Protein AF-A0A955Q6T5-F1 (afdb_monomer)

Mean predicted aligned error: 5.68 Å

Radius of gyration: 21.88 Å; Cα contacts (8 Å, |Δi|>4): 295; chains: 1; bounding box: 50×33×61 Å

pLDDT: mean 90.65, std 7.57, range [51.06, 97.88]

Foldseek 3Di:
DLVVQCVQLVPDQAAEEAEAEPVRVVCQVVQQVVQVVVVVVVGNYHYDYLVQWDDDPQAIAGNDDPDRDHAAEYEYRDAPLCCVVRPPSVRNLVRCVVNSHPYPPHPDQVVLWPVVLALLVDPVCPVVCPVVDDPVVNVVSPVVRPHDHDDDQDQADPPDFGPPDDQPNDTHRHCVVQLPDALVRQQDKQFDTSNDPQRDDCRRIDGSNVDDSVVSNVRD

Sequence (220 aa):
FARMVHSVLQAQPPSLAIVVSDEAESYRAEMQWMAEQLRREGLKAWCVHPKDIRFSEDGLFIGQDQHEAPISLVYRFYELFDLKNIPKAELVMYSAKKGKVLMTPPYKPWMEEKLALALFHHPLLEAYWERALTPAVQDCLRAVIPKTWVLDPRPLPPSAVLPGLLHNNRAVSDWSWLEKASQKERQYVVKVSGFSEQAWGSRGVAIGHDLSQQHWQETL

Secondary structure (DSSP, 8-state):
-HHHHHHHHTTS--EEEEEE-STTGGGHHHHHHHHHHHHHTT-EEEEE-GGGEEE-SS-EEE-STT--PBPSEEEEES-GGGGGTSTTHHHHHHHHHTTSSEEES-S-GGGT-SHHHHHHT-GGGHHHHHHHS-HHHHHHHHHHS--------SPPPTT---TT-EETTEE-S-THHHHT--TTT---EEE--TTSTT-STTTTEEETTTS-HHHHHHH-

Solvent-accessible surface area (backbone atoms only — not comparable to full-atom values): 12947 Å² total; per-residue (Å²): 110,68,69,56,54,53,66,71,46,72,85,52,78,60,22,36,36,38,32,39,36,82,93,38,46,93,48,42,68,61,45,40,52,49,20,52,52,38,38,75,74,71,37,50,42,40,53,41,48,48,79,41,55,40,78,55,98,86,34,39,27,45,66,60,84,96,46,83,45,65,35,43,30,38,38,54,43,64,60,81,78,48,45,88,78,40,62,65,42,69,59,54,51,47,36,37,75,68,66,49,25,45,59,40,71,62,101,48,71,78,77,58,38,56,64,61,55,18,52,70,66,33,75,94,40,44,75,55,49,66,71,74,41,54,70,72,56,50,53,52,46,60,73,70,52,67,96,42,72,78,89,64,87,69,83,56,59,94,91,45,61,47,86,93,42,64,55,94,90,35,75,33,48,54,72,73,64,60,44,73,43,51,55,86,74,28,85,48,73,52,67,54,53,39,82,42,88,44,41,55,87,67,74,24,52,47,51,39,50,80,45,55,69,67,60,41,45,76,70,103

Nearest PDB structures (foldseek):
  7uk8-assembly1_A  TM=6.790E-01  e=3.956E-03  Escherichia coli K-12
  3kak-assembly1_A  TM=6.285E-01  e=9.937E-03  Glycine max
  5o4z-assembly1_A  TM=5.400E-01  e=7.632E-01  Thermotoga maritima
  7m3g-assembly1_B  TM=4.326E-01  e=1.133E+00  Homo sapiens
  7cm9-assembly2_D  TM=4.984E-01  e=3.701E+00  Psychrobacter sp.

Structure (mmCIF, N/CA/C/O backbone):
data_AF-A0A955Q6T5-F1
#
_entry.id   AF-A0A955Q6T5-F1
#
loop_
_atom_site.group_PDB
_atom_site.id
_atom_site.type_symbol
_atom_site.label_atom_id
_atom_site.label_alt_id
_atom_site.label_comp_id
_atom_site.label_asym_id
_atom_site.label_entity_id
_atom_site.label_seq_id
_atom_site.pdbx_PDB_ins_code
_atom_site.Cartn_x
_atom_site.Cartn_y
_atom_site.Cartn_z
_atom_site.occupancy
_atom_site.B_iso_or_equiv
_atom_site.auth_seq_id
_atom_site.auth_comp_id
_atom_site.auth_asym_id
_atom_site.auth_atom_id
_atom_site.pdbx_PDB_model_num
ATOM 1 N N . PHE A 1 1 ? -14.029 8.361 2.028 1.00 85.94 1 PHE A N 1
ATOM 2 C CA . PHE A 1 1 ? -13.534 7.586 3.182 1.00 85.94 1 PHE A CA 1
ATOM 3 C C . PHE A 1 1 ? -14.672 7.074 4.070 1.00 85.94 1 PHE A C 1
ATOM 5 O O . PHE A 1 1 ? -14.778 5.865 4.219 1.00 85.94 1 PHE A O 1
ATOM 12 N N . ALA A 1 2 ? -15.586 7.923 4.563 1.00 88.75 2 ALA A N 1
ATOM 13 C CA . ALA A 1 2 ? -16.716 7.499 5.411 1.00 88.75 2 ALA A CA 1
ATOM 14 C C . ALA A 1 2 ? -17.541 6.322 4.850 1.00 88.75 2 ALA A C 1
ATOM 16 O O . ALA A 1 2 ? -17.816 5.361 5.560 1.00 88.75 2 ALA A O 1
ATOM 17 N N . ARG A 1 3 ? -17.850 6.323 3.543 1.00 90.25 3 ARG A N 1
ATOM 18 C CA . ARG A 1 3 ? -18.531 5.188 2.882 1.00 90.25 3 ARG A CA 1
ATOM 19 C C . ARG A 1 3 ? -17.782 3.855 3.024 1.00 90.25 3 ARG A C 1
ATOM 21 O O . ARG A 1 3 ? -18.421 2.829 3.224 1.00 90.25 3 ARG A O 1
ATOM 28 N N . MET A 1 4 ? -16.448 3.868 2.945 1.00 89.94 4 MET A N 1
ATOM 29 C CA . MET A 1 4 ? -15.623 2.673 3.171 1.00 89.94 4 MET A CA 1
ATOM 30 C C . MET A 1 4 ? -15.744 2.219 4.627 1.00 89.94 4 MET A C 1
ATOM 32 O O . MET A 1 4 ? -16.024 1.050 4.867 1.00 89.94 4 MET A O 1
ATOM 36 N N . VAL A 1 5 ? -15.638 3.148 5.582 1.00 89.25 5 VAL A N 1
ATOM 37 C CA . VAL A 1 5 ? -15.783 2.857 7.017 1.00 89.25 5 VAL A CA 1
ATOM 38 C C . VAL A 1 5 ? -17.138 2.201 7.311 1.00 89.25 5 VAL A C 1
ATOM 40 O O . VAL A 1 5 ? -17.181 1.143 7.934 1.00 89.25 5 VAL A O 1
ATOM 43 N N . HIS A 1 6 ? -18.235 2.756 6.787 1.00 88.69 6 HIS A N 1
ATOM 44 C CA . HIS A 1 6 ? -19.570 2.164 6.924 1.00 88.69 6 HIS A CA 1
ATOM 45 C C . HIS A 1 6 ? -19.686 0.782 6.272 1.00 88.69 6 HIS A C 1
ATOM 47 O O . HIS A 1 6 ? -20.270 -0.123 6.864 1.00 88.69 6 HIS A O 1
ATOM 53 N N . SER A 1 7 ? -19.113 0.606 5.077 1.00 88.31 7 SER A N 1
ATOM 54 C CA . SER A 1 7 ? -19.114 -0.683 4.378 1.00 88.31 7 SER A CA 1
ATOM 55 C C . SER A 1 7 ? -18.364 -1.765 5.154 1.00 88.31 7 SER A C 1
ATOM 57 O O . SER A 1 7 ? -18.776 -2.922 5.121 1.00 88.31 7 SER A O 1
ATOM 59 N N . VAL A 1 8 ? -17.266 -1.409 5.825 1.00 86.62 8 VAL A N 1
ATOM 60 C CA . VAL A 1 8 ? -16.472 -2.348 6.626 1.00 86.62 8 VAL A CA 1
ATOM 61 C C . VAL A 1 8 ? -17.193 -2.694 7.927 1.00 86.62 8 VAL A C 1
ATOM 63 O O . VAL A 1 8 ? -17.238 -3.860 8.295 1.00 86.62 8 VAL A O 1
ATOM 66 N N . LEU A 1 9 ? -17.793 -1.709 8.600 1.00 83.38 9 LEU A N 1
ATOM 67 C CA . LEU A 1 9 ? -18.428 -1.890 9.911 1.00 83.38 9 LEU A CA 1
ATOM 68 C C . LEU A 1 9 ? -19.727 -2.711 9.900 1.00 83.38 9 LEU A C 1
ATOM 70 O O . LEU A 1 9 ? -20.166 -3.108 10.974 1.00 83.38 9 LEU A O 1
ATOM 74 N N . GLN A 1 10 ? -20.350 -2.967 8.741 1.00 73.56 10 GLN A N 1
ATOM 75 C CA . GLN A 1 10 ? -21.511 -3.869 8.592 1.00 73.56 10 GLN A CA 1
ATOM 76 C C . GLN A 1 10 ? -22.602 -3.695 9.679 1.00 73.56 10 GLN A C 1
ATOM 78 O O . GLN A 1 10 ? -23.081 -4.668 10.251 1.00 73.56 10 GLN A O 1
ATOM 83 N N . ALA A 1 11 ? -22.996 -2.447 9.964 1.00 69.56 11 ALA A N 1
ATOM 84 C CA . ALA A 1 11 ? -23.997 -2.065 10.976 1.00 69.56 11 ALA A CA 1
ATOM 85 C C . ALA A 1 11 ? -23.579 -2.144 12.466 1.00 69.56 11 ALA A C 1
ATOM 87 O O . ALA A 1 11 ? -24.424 -1.956 13.341 1.00 69.56 11 ALA A O 1
ATOM 88 N N . GLN A 1 12 ? -22.293 -2.328 12.787 1.00 68.19 12 GLN A N 1
ATOM 89 C CA . GLN A 1 12 ? -21.773 -2.097 14.144 1.00 68.19 12 GLN A CA 1
ATOM 90 C C . GLN A 1 12 ? -21.732 -0.593 14.487 1.00 68.19 12 GLN A C 1
ATOM 92 O O . GLN A 1 12 ? -21.538 0.232 13.585 1.00 68.19 12 GLN A O 1
ATOM 97 N N . PRO A 1 13 ? -21.880 -0.202 15.772 1.00 68.69 13 PRO A N 1
ATOM 98 C CA . PRO A 1 13 ? -21.732 1.194 16.179 1.00 68.69 13 PRO A CA 1
ATOM 99 C C . PRO A 1 13 ? -20.344 1.723 15.764 1.00 68.69 13 PRO A C 1
ATOM 101 O O . PRO A 1 13 ? -19.334 1.119 16.121 1.00 68.69 13 PRO A O 1
ATOM 104 N N . PRO A 1 14 ? -20.256 2.828 14.999 1.00 72.44 14 PRO A N 1
ATOM 105 C CA . PRO A 1 14 ? -19.024 3.209 14.318 1.00 72.44 14 PRO A CA 1
ATOM 106 C C . PRO A 1 14 ? -18.043 3.893 15.267 1.00 72.44 14 PRO A C 1
ATOM 108 O O . PRO A 1 14 ? -18.035 5.118 15.375 1.00 72.44 14 PRO A O 1
ATOM 111 N N . SER A 1 15 ? -17.217 3.089 15.937 1.00 89.88 15 SER A N 1
ATOM 112 C CA . SER A 1 15 ? -16.031 3.542 16.665 1.00 89.88 15 SER A CA 1
ATOM 113 C C . SER A 1 15 ? -14.766 3.182 15.886 1.00 89.88 15 SER A C 1
ATOM 115 O O . SER A 1 15 ? -14.415 2.006 15.758 1.00 89.88 15 SER A O 1
ATOM 117 N N . LEU A 1 16 ? -14.115 4.199 15.325 1.00 93.62 16 LEU A N 1
ATOM 118 C CA . LEU A 1 16 ? -12.943 4.106 14.464 1.00 93.62 16 LEU A CA 1
ATOM 119 C C . LEU A 1 16 ? -11.708 4.678 15.167 1.00 93.62 16 LEU A C 1
ATOM 121 O O . LEU A 1 16 ? -11.678 5.858 15.512 1.00 93.62 16 LEU A O 1
ATOM 125 N N . ALA A 1 17 ? -10.646 3.887 15.255 1.00 95.25 17 ALA A N 1
ATOM 126 C CA . ALA A 1 17 ? -9.311 4.378 15.570 1.00 95.25 17 ALA A CA 1
ATOM 127 C C . ALA A 1 17 ? -8.447 4.385 14.300 1.00 95.25 17 ALA A C 1
ATOM 129 O O . ALA A 1 17 ? -8.133 3.326 13.763 1.00 95.25 17 ALA A O 1
ATOM 130 N N . ILE A 1 18 ? -8.057 5.566 13.821 1.00 96.62 18 ILE A N 1
ATOM 131 C CA . ILE A 1 18 ? -6.976 5.748 12.848 1.00 96.62 18 ILE A CA 1
ATOM 132 C C . ILE A 1 18 ? -5.666 5.718 13.633 1.00 96.62 18 ILE A C 1
ATOM 134 O O . ILE A 1 18 ? -5.398 6.610 14.434 1.00 96.62 18 ILE A O 1
ATOM 138 N N . VAL A 1 19 ? -4.878 4.665 13.451 1.00 96.69 19 VAL A N 1
ATOM 139 C CA . VAL A 1 19 ? -3.690 4.403 14.269 1.00 96.69 19 VAL A CA 1
ATOM 140 C C . VAL A 1 19 ? -2.448 4.743 13.464 1.00 96.69 19 VAL A C 1
ATOM 142 O O . VAL A 1 19 ? -2.119 4.019 12.527 1.00 96.69 19 VAL A O 1
ATOM 145 N N . VAL A 1 20 ? -1.766 5.821 13.847 1.00 97.12 20 VAL A N 1
ATOM 146 C CA . VAL A 1 20 ? -0.597 6.365 13.137 1.00 97.12 20 VAL A CA 1
ATOM 147 C C . VAL A 1 20 ? 0.661 6.096 13.959 1.00 97.12 20 VAL A C 1
ATOM 149 O O . VAL A 1 20 ? 0.772 6.613 15.078 1.00 97.12 20 VAL A O 1
ATOM 152 N N . SER A 1 21 ? 1.579 5.279 13.433 1.00 95.81 21 SER A N 1
ATOM 153 C CA . SER A 1 21 ? 2.863 4.983 14.089 1.00 95.81 21 SER A CA 1
ATOM 1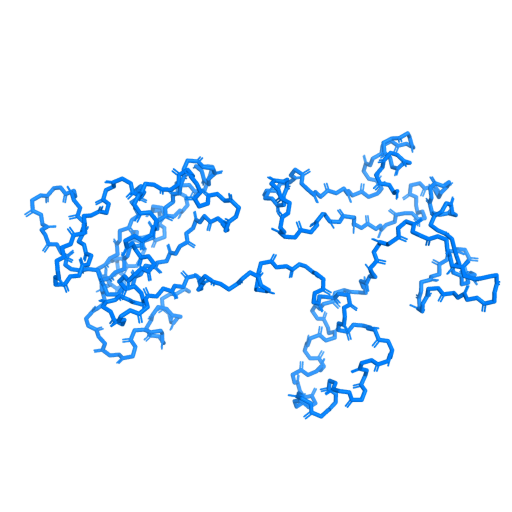54 C C . SER A 1 21 ? 3.854 6.141 13.984 1.00 95.81 21 SER A C 1
ATOM 156 O O . SER A 1 21 ? 3.607 7.116 13.273 1.00 95.81 21 SER A O 1
ATOM 158 N N . ASP A 1 22 ? 4.977 6.017 14.692 1.00 95.19 22 ASP A N 1
ATOM 159 C CA . ASP A 1 22 ? 6.096 6.959 14.610 1.00 95.19 22 ASP A CA 1
ATOM 160 C C . ASP A 1 22 ? 6.675 7.030 13.176 1.00 95.19 22 ASP A C 1
ATOM 162 O O . ASP A 1 22 ? 7.019 8.109 12.698 1.00 95.19 22 ASP A O 1
ATOM 166 N N . GLU A 1 23 ? 6.707 5.914 12.434 1.00 91.38 23 GLU A N 1
ATOM 167 C CA . GLU A 1 23 ? 7.211 5.883 11.047 1.00 91.38 23 GLU A CA 1
ATOM 168 C C . GLU A 1 23 ? 6.310 6.674 10.078 1.00 91.38 23 GLU A C 1
ATOM 170 O O . GLU A 1 23 ? 6.767 7.258 9.095 1.00 91.38 23 GLU A O 1
ATOM 175 N N . ALA A 1 24 ? 5.013 6.751 10.385 1.00 92.56 24 ALA A N 1
ATOM 176 C CA . ALA A 1 24 ? 4.018 7.469 9.595 1.00 92.56 24 ALA A CA 1
ATOM 177 C C . ALA A 1 24 ? 3.736 8.897 10.108 1.00 92.56 24 ALA A C 1
ATOM 179 O O . ALA A 1 24 ? 2.754 9.516 9.690 1.00 92.56 24 ALA A O 1
ATOM 180 N N . GLU A 1 25 ? 4.589 9.447 10.982 1.00 94.38 25 GLU A N 1
ATOM 181 C CA . GLU A 1 25 ? 4.349 10.716 11.689 1.00 94.38 25 GLU A CA 1
ATOM 182 C C . GLU A 1 25 ? 4.056 11.896 10.755 1.00 94.38 25 GLU A C 1
ATOM 184 O O . GLU A 1 25 ? 3.189 12.721 11.042 1.00 94.38 25 GLU A O 1
ATOM 189 N N . SER A 1 26 ? 4.719 11.949 9.595 1.00 93.56 26 SER A N 1
ATOM 190 C CA . SER A 1 26 ? 4.513 13.013 8.598 1.00 93.56 26 SER A CA 1
ATOM 191 C C . SER A 1 26 ? 3.058 13.155 8.120 1.00 93.56 26 SER A C 1
ATOM 193 O O . SER A 1 26 ? 2.657 14.243 7.714 1.00 93.56 26 SER A O 1
ATOM 195 N N . TYR A 1 27 ? 2.247 12.098 8.235 1.00 94.44 27 TYR A N 1
ATOM 196 C CA . TYR A 1 27 ? 0.828 12.085 7.869 1.00 94.44 27 TYR A CA 1
ATOM 197 C C . TYR A 1 27 ? -0.113 12.328 9.059 1.00 94.44 27 TYR A C 1
ATOM 199 O O . TYR A 1 27 ? -1.332 12.399 8.876 1.00 94.44 27 TYR A O 1
ATOM 207 N N . ARG A 1 28 ? 0.399 12.448 10.294 1.00 96.69 28 ARG A N 1
ATOM 208 C CA . ARG A 1 28 ? -0.438 12.534 11.504 1.00 96.69 28 ARG A CA 1
ATOM 209 C C . ARG A 1 28 ? -1.417 13.702 11.446 1.00 96.69 28 ARG A C 1
ATOM 211 O O . ARG A 1 28 ? -2.587 13.511 11.769 1.00 96.69 28 ARG A O 1
ATOM 218 N N . ALA A 1 29 ? -0.971 14.878 11.006 1.00 97.69 29 ALA A N 1
ATOM 219 C CA . ALA A 1 29 ? -1.827 16.061 10.896 1.00 97.69 29 ALA A CA 1
ATOM 220 C C . ALA A 1 29 ? -3.007 15.832 9.932 1.00 97.69 29 ALA A C 1
ATOM 222 O O . ALA A 1 29 ? -4.151 16.164 10.242 1.00 97.69 29 ALA A O 1
ATOM 223 N N . GLU A 1 30 ? -2.753 15.189 8.789 1.00 97.44 30 GLU A N 1
ATOM 224 C CA . GLU A 1 30 ? -3.788 14.846 7.808 1.00 97.44 30 GLU A CA 1
ATOM 225 C C . GLU A 1 30 ? -4.770 13.804 8.364 1.00 97.44 30 GLU A C 1
ATOM 227 O O . GLU A 1 30 ? -5.982 13.913 8.168 1.00 97.44 30 GLU A O 1
ATOM 232 N N . MET A 1 31 ? -4.269 12.809 9.103 1.00 97.56 31 MET A N 1
ATOM 233 C CA . MET A 1 31 ? -5.099 11.776 9.730 1.00 97.56 31 MET A CA 1
ATOM 234 C C . MET A 1 31 ? -5.930 12.314 10.903 1.00 97.56 31 MET A C 1
ATOM 236 O O . MET A 1 31 ? -7.078 11.901 11.090 1.00 97.56 31 MET A O 1
ATOM 240 N N . GLN A 1 32 ? -5.403 13.277 11.664 1.00 97.38 32 GLN A N 1
ATOM 241 C CA . GLN A 1 32 ? -6.155 14.013 12.685 1.00 97.38 32 GLN A CA 1
ATOM 242 C C . GLN A 1 32 ? -7.300 14.804 12.054 1.00 97.38 32 GLN A C 1
ATOM 244 O O . GLN A 1 32 ? -8.450 14.657 12.476 1.00 97.38 32 GLN A O 1
ATOM 249 N N . TRP A 1 33 ? -7.009 15.555 10.989 1.00 97.88 33 TRP A N 1
ATOM 250 C CA . TRP A 1 33 ? -8.028 16.267 10.221 1.00 97.88 33 TRP A CA 1
ATOM 251 C C . TRP A 1 33 ? -9.089 15.312 9.652 1.00 97.88 33 TRP A C 1
ATOM 253 O O . TRP A 1 33 ? -10.287 15.599 9.717 1.00 97.88 33 TRP A O 1
ATOM 263 N N . MET A 1 34 ? -8.684 14.139 9.152 1.00 96.62 34 MET A N 1
ATOM 264 C CA . MET A 1 34 ? -9.613 13.117 8.663 1.00 96.62 34 MET A CA 1
ATOM 265 C C . MET A 1 34 ? -10.539 12.610 9.775 1.00 96.62 34 MET A C 1
ATOM 267 O O . MET A 1 34 ? -11.751 12.522 9.569 1.00 96.62 34 MET A O 1
ATOM 271 N N . ALA A 1 35 ? -10.001 12.313 10.962 1.00 95.44 35 ALA A N 1
ATOM 272 C CA . ALA A 1 35 ? -10.803 11.910 12.115 1.00 95.44 35 ALA A CA 1
ATOM 273 C C . ALA A 1 35 ? -11.801 13.006 12.529 1.00 95.44 35 ALA A C 1
ATOM 275 O O . ALA A 1 35 ? -12.950 12.702 12.844 1.00 95.44 35 ALA A O 1
ATOM 276 N N . GLU A 1 36 ? -11.401 14.280 12.485 1.00 96.38 36 GLU A N 1
ATOM 277 C CA . GLU A 1 36 ? -12.293 15.421 12.728 1.00 96.38 36 GLU A CA 1
ATOM 278 C C . GLU A 1 36 ? -13.443 15.502 11.725 1.00 96.38 36 GLU A C 1
ATOM 280 O O . GLU A 1 36 ? -14.590 15.688 12.138 1.00 96.38 36 GLU A O 1
ATOM 285 N N . GLN A 1 37 ? -13.170 15.336 10.426 1.00 96.44 37 GLN A N 1
ATOM 286 C CA . GLN A 1 37 ? -14.233 15.348 9.417 1.00 96.44 37 GLN A CA 1
ATOM 287 C C . GLN A 1 37 ? -15.212 14.191 9.628 1.00 96.44 37 GLN A C 1
ATOM 289 O O . GLN A 1 37 ? -16.422 14.394 9.577 1.00 96.44 37 GLN A O 1
ATOM 294 N N . LEU A 1 38 ? -14.714 13.000 9.963 1.00 93.50 38 LEU A N 1
ATOM 295 C CA . LEU A 1 38 ? -15.569 11.851 10.269 1.00 93.50 38 LEU A CA 1
ATOM 296 C C . LEU A 1 38 ? -16.445 12.095 11.502 1.00 93.50 38 LEU A C 1
ATOM 298 O O . LEU A 1 38 ? -17.615 11.717 11.496 1.00 93.50 38 LEU A O 1
ATOM 302 N N . ARG A 1 39 ? -15.925 12.786 12.527 1.00 93.31 39 ARG A N 1
ATOM 303 C CA . ARG A 1 39 ? -16.733 13.218 13.679 1.00 93.31 39 ARG A CA 1
ATOM 304 C C . ARG A 1 39 ? -17.820 14.214 13.295 1.00 93.31 39 ARG A C 1
ATOM 306 O O . ARG A 1 39 ? -18.937 14.095 13.789 1.00 93.31 39 ARG A O 1
ATOM 313 N N . ARG A 1 40 ? -17.532 15.158 12.394 1.00 94.38 40 ARG A N 1
ATOM 314 C CA . ARG A 1 40 ? -18.541 16.094 11.858 1.00 94.38 40 ARG A CA 1
ATOM 315 C C . ARG A 1 40 ? -19.633 15.380 11.059 1.00 94.38 40 ARG A C 1
ATOM 317 O O . ARG A 1 40 ? -20.776 15.817 11.084 1.00 94.38 40 ARG A O 1
ATOM 324 N N . GLU A 1 41 ? -19.298 14.267 10.410 1.00 90.38 41 GLU A N 1
ATOM 325 C CA . GLU A 1 41 ? -20.249 13.377 9.729 1.00 90.38 41 GLU A CA 1
ATOM 326 C C . GLU A 1 41 ? -20.977 12.402 10.683 1.00 90.38 41 GLU A C 1
ATOM 328 O O . GLU A 1 41 ? -21.793 11.596 10.240 1.00 90.38 41 GLU A O 1
ATOM 333 N N . GLY A 1 42 ? -20.720 12.473 11.995 1.00 89.19 42 GLY A N 1
ATOM 334 C CA . GLY A 1 42 ? -21.418 11.692 13.021 1.00 89.19 42 GLY A CA 1
ATOM 335 C C . GLY A 1 42 ? -20.769 10.354 13.390 1.00 89.19 42 GLY A C 1
ATOM 336 O O . GLY A 1 42 ? -21.344 9.600 14.176 1.00 89.19 42 GLY A O 1
ATOM 337 N N . LEU A 1 43 ? -19.576 10.039 12.874 1.00 89.25 43 LEU A N 1
ATOM 338 C CA . LEU A 1 43 ? -18.821 8.853 13.289 1.00 89.25 43 LEU A CA 1
ATOM 339 C C . LEU A 1 43 ? -18.036 9.128 14.577 1.00 89.25 43 LEU A C 1
ATOM 341 O O . LEU A 1 43 ? -17.462 10.200 14.757 1.00 89.25 43 LEU A O 1
ATOM 345 N N . LYS A 1 44 ? -17.910 8.131 15.457 1.00 91.88 44 LYS A N 1
ATOM 346 C CA . LYS A 1 44 ? -16.966 8.216 16.576 1.00 91.88 44 LYS A CA 1
ATOM 347 C C . LYS A 1 44 ? -15.584 7.836 16.052 1.00 91.88 44 LYS A C 1
ATOM 349 O O . LYS A 1 44 ? -15.282 6.659 15.905 1.00 91.88 44 LYS A O 1
ATOM 354 N N . ALA A 1 45 ? -14.778 8.825 15.686 1.00 93.12 45 ALA A N 1
ATOM 355 C CA . ALA A 1 45 ? -13.475 8.607 15.066 1.00 93.12 45 ALA A CA 1
ATOM 356 C C . ALA A 1 45 ? -12.363 9.352 15.807 1.00 93.12 45 ALA A C 1
ATOM 358 O O . ALA A 1 45 ? -12.521 10.523 16.156 1.00 93.12 45 ALA A O 1
ATOM 359 N N . TRP A 1 46 ? -11.218 8.698 15.980 1.00 94.62 46 TRP A N 1
ATOM 360 C CA . TRP A 1 46 ? -10.027 9.270 16.606 1.00 94.62 46 TRP A CA 1
ATOM 361 C C . TRP A 1 46 ? -8.787 8.956 15.780 1.00 94.62 46 TRP A C 1
ATOM 363 O O . TRP A 1 46 ? -8.688 7.880 15.201 1.00 94.62 46 TRP A O 1
ATOM 373 N N . CYS A 1 47 ? -7.836 9.886 15.755 1.00 96.12 47 CYS A N 1
ATOM 374 C CA . CYS A 1 47 ? -6.479 9.630 15.291 1.00 96.12 47 CYS A CA 1
ATOM 375 C C . CYS A 1 47 ? -5.597 9.470 16.528 1.00 96.12 47 CYS A C 1
ATOM 377 O O . CYS A 1 47 ? -5.500 10.404 17.321 1.00 96.12 47 CYS A O 1
ATOM 379 N N . VAL A 1 48 ? -4.985 8.303 16.705 1.00 95.38 48 VAL A N 1
ATOM 380 C CA . VAL A 1 48 ? -4.266 7.935 17.933 1.00 95.38 48 VAL A CA 1
ATOM 381 C C . VAL A 1 48 ? -2.885 7.373 17.621 1.00 95.38 48 VAL A C 1
ATOM 383 O O . VAL A 1 48 ? -2.635 6.861 16.525 1.00 95.38 48 VAL A O 1
ATOM 386 N N . HIS A 1 49 ? -1.978 7.456 18.589 1.00 95.69 49 HIS A N 1
ATOM 387 C CA . HIS A 1 49 ? -0.724 6.720 18.535 1.00 95.69 49 HIS A CA 1
ATOM 388 C C . HIS A 1 49 ? -0.975 5.257 18.968 1.00 95.69 49 HIS A C 1
ATOM 390 O O . HIS A 1 49 ? -1.812 5.019 19.841 1.00 95.69 49 HIS A O 1
ATOM 396 N N . PRO A 1 50 ? -0.261 4.244 18.434 1.00 95.19 50 PRO A N 1
ATOM 397 C CA . PRO A 1 50 ? -0.403 2.851 18.869 1.00 95.19 50 PRO A CA 1
ATOM 398 C C . PRO A 1 50 ? -0.371 2.626 20.393 1.00 95.19 50 PRO A C 1
ATOM 400 O O . PRO A 1 50 ? -1.093 1.779 20.913 1.00 95.19 50 PRO A O 1
ATOM 403 N N . LYS A 1 51 ? 0.437 3.409 21.124 1.00 93.31 51 LYS A N 1
ATOM 404 C CA . LYS A 1 51 ? 0.548 3.371 22.603 1.00 93.31 51 LYS A CA 1
ATOM 405 C C . LYS A 1 51 ? -0.758 3.726 23.319 1.00 93.31 51 LYS A C 1
ATOM 407 O O . LYS A 1 51 ? -0.961 3.266 24.439 1.00 93.31 51 LYS A O 1
ATOM 412 N N . ASP A 1 52 ? -1.630 4.495 22.675 1.00 92.25 52 ASP A N 1
ATOM 413 C CA . ASP A 1 52 ? -2.909 4.924 23.242 1.00 92.25 52 ASP A CA 1
ATOM 414 C C . ASP A 1 52 ? -3.973 3.821 23.154 1.00 92.25 52 ASP A C 1
ATOM 416 O O . ASP A 1 52 ? -5.057 3.957 23.719 1.00 92.25 52 ASP A O 1
ATOM 420 N N . ILE A 1 53 ? -3.685 2.713 22.460 1.00 92.25 53 ILE A N 1
ATOM 421 C CA . ILE A 1 53 ? -4.583 1.564 22.389 1.00 92.25 53 ILE A CA 1
ATOM 422 C C . ILE A 1 53 ? -4.426 0.729 23.656 1.00 92.25 53 ILE A C 1
ATOM 424 O O . ILE A 1 53 ? -3.371 0.154 23.951 1.00 92.25 53 ILE A O 1
ATOM 428 N N . ARG A 1 54 ? -5.525 0.606 24.394 1.00 90.75 54 ARG A N 1
ATOM 429 C CA . ARG A 1 54 ? -5.640 -0.305 25.528 1.00 90.75 54 ARG A CA 1
ATOM 430 C C . ARG A 1 54 ? -6.283 -1.605 25.067 1.00 90.75 54 ARG A C 1
ATOM 432 O O . ARG A 1 54 ? -7.221 -1.614 24.275 1.00 90.75 54 ARG A O 1
ATOM 439 N N . PHE A 1 55 ? -5.751 -2.706 25.573 1.00 88.38 55 PHE A N 1
ATOM 440 C CA . PHE A 1 55 ? -6.243 -4.052 25.316 1.00 88.38 55 PHE A CA 1
ATOM 441 C C . PHE A 1 55 ? -6.899 -4.590 26.585 1.00 88.38 55 PHE A C 1
ATOM 443 O O . PHE A 1 55 ? -6.315 -4.467 27.665 1.00 88.38 55 PHE A O 1
ATOM 450 N N . SER A 1 56 ? -8.070 -5.206 26.443 1.00 86.38 56 SER A N 1
ATOM 451 C CA . SER A 1 56 ? -8.709 -6.015 27.481 1.00 86.38 56 SER A CA 1
ATOM 452 C C . SER A 1 56 ? -9.222 -7.331 26.888 1.00 86.38 56 SER A C 1
ATOM 454 O O . SER A 1 56 ? -9.160 -7.561 25.676 1.00 86.38 56 SER A O 1
ATOM 456 N N . GLU A 1 57 ? -9.749 -8.212 27.739 1.00 81.94 57 GLU A N 1
ATOM 457 C CA . GLU A 1 57 ? -10.404 -9.436 27.276 1.00 81.94 57 GLU A CA 1
ATOM 458 C C . GLU A 1 57 ? -11.641 -9.156 26.413 1.00 81.94 57 GLU A C 1
ATOM 460 O O . GLU A 1 57 ? -11.940 -9.952 25.525 1.00 81.94 57 GLU A O 1
ATOM 465 N N . ASP A 1 58 ? -12.304 -8.015 26.581 1.00 82.06 58 ASP A N 1
ATOM 466 C CA . ASP A 1 58 ? -13.541 -7.686 25.865 1.00 82.06 58 ASP A CA 1
ATOM 467 C C . ASP A 1 58 ? -13.297 -6.985 24.523 1.00 82.06 58 ASP A C 1
ATOM 469 O O . ASP A 1 58 ? -14.161 -7.000 23.648 1.00 82.06 58 ASP A O 1
ATOM 473 N N . GLY A 1 59 ? -12.109 -6.410 24.304 1.00 88.31 59 GLY A N 1
ATOM 474 C CA . GLY A 1 59 ? -11.797 -5.729 23.050 1.00 88.31 59 GLY A CA 1
ATOM 475 C C . GLY A 1 59 ? -10.630 -4.750 23.129 1.00 88.31 59 GLY A C 1
ATOM 476 O O . GLY A 1 59 ? -9.736 -4.862 23.970 1.00 88.31 59 GLY A O 1
ATOM 477 N N . LEU A 1 60 ? -10.630 -3.796 22.199 1.00 92.25 60 LEU A N 1
ATOM 478 C CA . LEU A 1 60 ? -9.685 -2.681 22.172 1.00 92.25 60 LEU A CA 1
ATOM 479 C C . LEU A 1 60 ? -10.398 -1.389 22.562 1.00 92.25 60 LEU A C 1
ATOM 481 O O . LEU A 1 60 ? -11.555 -1.190 22.202 1.00 92.25 60 LEU A O 1
ATOM 485 N N . PHE A 1 61 ? -9.693 -0.510 23.263 1.00 91.75 61 PHE A N 1
ATOM 486 C CA . PHE A 1 61 ? -10.227 0.743 23.791 1.00 91.75 61 PHE A CA 1
ATOM 487 C C . PHE A 1 61 ? -9.236 1.878 23.562 1.00 91.75 61 PHE A C 1
ATOM 489 O O . PHE A 1 61 ? -8.024 1.654 23.498 1.00 91.75 61 PHE A O 1
ATOM 496 N N . ILE A 1 62 ? -9.745 3.102 23.468 1.00 88.31 62 ILE A N 1
ATOM 497 C CA . ILE A 1 62 ? -8.914 4.306 23.382 1.00 88.31 62 ILE A CA 1
ATOM 498 C C . ILE A 1 62 ? -8.574 4.771 24.799 1.00 88.31 62 ILE A C 1
ATOM 500 O O . ILE A 1 62 ? -9.452 4.910 25.642 1.00 88.31 62 ILE A O 1
ATOM 504 N N . GLY A 1 63 ? -7.286 4.977 25.070 1.00 74.19 63 GLY A N 1
ATOM 505 C CA . GLY A 1 63 ? -6.761 5.346 26.385 1.00 74.19 63 GLY A CA 1
ATOM 506 C C . GLY A 1 63 ? -6.710 6.847 26.686 1.00 74.19 63 GLY A C 1
ATOM 507 O O . GLY A 1 63 ? -6.143 7.207 27.714 1.00 74.19 63 GLY A O 1
ATOM 508 N N . GLN A 1 64 ? -7.252 7.713 25.824 1.00 64.06 64 GLN A N 1
ATOM 509 C CA . GLN A 1 64 ? -7.235 9.170 26.016 1.00 64.06 64 GLN A CA 1
ATOM 510 C C . GLN A 1 64 ? -8.527 9.698 26.670 1.00 64.06 64 GLN A C 1
ATOM 512 O O . GLN A 1 64 ? -9.627 9.267 26.332 1.00 64.06 64 GLN A O 1
ATOM 517 N N . ASP A 1 65 ? -8.366 10.647 27.600 1.00 52.31 65 ASP A N 1
ATOM 518 C CA . ASP A 1 65 ? -9.383 11.552 28.163 1.00 52.31 65 ASP A CA 1
ATOM 519 C C . ASP A 1 65 ? -10.740 10.948 28.567 1.00 52.31 65 ASP A C 1
ATOM 521 O O . ASP A 1 65 ? -11.794 11.242 27.995 1.00 52.31 65 ASP A O 1
ATOM 525 N N . GLN A 1 66 ? -10.716 10.167 29.655 1.00 51.06 66 GLN A N 1
ATOM 526 C CA . GLN A 1 66 ? -11.880 9.776 30.476 1.00 51.06 66 GLN A CA 1
ATOM 527 C C . GLN A 1 66 ? -13.011 9.019 29.754 1.00 51.06 66 GLN A C 1
ATOM 529 O O . GLN A 1 66 ? -14.025 8.705 30.374 1.00 51.06 66 GLN A O 1
ATOM 534 N N . HIS A 1 67 ? -12.842 8.667 28.480 1.00 55.28 67 HIS A N 1
ATOM 535 C CA . HIS A 1 67 ? -13.812 7.897 27.713 1.00 55.28 67 HIS A CA 1
ATOM 536 C C . HIS A 1 67 ? -13.192 6.568 27.292 1.00 55.28 67 HIS A C 1
ATOM 538 O O . HIS A 1 67 ? -12.513 6.480 26.272 1.00 55.28 67 HIS A O 1
ATOM 544 N N . GLU A 1 68 ? -13.474 5.506 28.051 1.00 69.12 68 GLU A N 1
ATOM 545 C CA . GLU A 1 68 ? -13.249 4.133 27.591 1.00 69.12 68 GLU A CA 1
ATOM 546 C C . GLU A 1 68 ? -14.261 3.809 26.481 1.00 69.12 68 GLU A C 1
ATOM 548 O O . GLU A 1 68 ? -15.305 3.198 26.699 1.00 69.12 68 GLU A O 1
ATOM 553 N N . ALA A 1 69 ? -13.980 4.281 25.267 1.00 78.75 69 ALA A N 1
ATOM 554 C CA . ALA A 1 69 ? -14.769 3.945 24.093 1.00 78.75 69 ALA A CA 1
ATOM 555 C C . ALA A 1 69 ? -14.233 2.639 23.478 1.00 78.75 69 ALA A C 1
ATOM 557 O O . ALA A 1 69 ? -13.048 2.589 23.124 1.00 78.75 69 ALA A O 1
ATOM 558 N N . PRO A 1 70 ? -15.067 1.591 23.319 1.00 89.44 70 PRO A N 1
ATOM 559 C CA . PRO A 1 70 ? -14.662 0.387 22.603 1.00 89.44 70 PRO A CA 1
ATOM 560 C C . PRO A 1 70 ? -14.392 0.730 21.138 1.00 89.44 70 PRO A C 1
ATOM 562 O O . PRO A 1 70 ? -15.115 1.527 20.541 1.00 89.44 70 PRO A O 1
ATOM 565 N N . ILE A 1 71 ? -13.359 0.133 20.553 1.00 92.62 71 ILE A N 1
ATOM 566 C CA . ILE A 1 71 ? -12.974 0.300 19.151 1.00 92.62 71 ILE A CA 1
ATOM 567 C C . ILE A 1 71 ? -13.599 -0.835 18.344 1.00 92.62 71 ILE A C 1
ATOM 569 O O . ILE A 1 71 ? -13.304 -2.005 18.582 1.00 92.62 71 ILE A O 1
ATOM 573 N N . SER A 1 72 ? -14.420 -0.486 17.356 1.00 93.06 72 SER A N 1
ATOM 574 C CA . SER A 1 72 ? -15.036 -1.453 16.438 1.00 93.06 72 SER A CA 1
ATOM 575 C C . SER A 1 72 ? -14.201 -1.646 15.174 1.00 93.06 72 SER A C 1
ATOM 577 O O . SER A 1 72 ? -14.165 -2.742 14.619 1.00 93.06 72 SER A O 1
ATOM 579 N N . LEU A 1 73 ? -13.492 -0.604 14.732 1.00 94.62 73 LEU A N 1
ATOM 580 C CA . LEU A 1 73 ? -12.615 -0.629 13.565 1.00 94.62 73 LEU A CA 1
ATOM 581 C C . LEU A 1 73 ? -11.288 0.062 13.872 1.00 94.62 73 LEU A C 1
ATOM 583 O O . LEU A 1 73 ? -11.256 1.218 14.288 1.00 94.62 73 LEU A O 1
ATOM 587 N N . VAL A 1 74 ? -10.189 -0.626 13.588 1.00 95.50 74 VAL A N 1
ATOM 588 C CA . VAL A 1 74 ? -8.867 -0.015 13.482 1.00 95.50 74 VAL A CA 1
ATOM 589 C C . VAL A 1 74 ? -8.567 0.231 12.010 1.00 95.50 74 VAL A C 1
ATOM 591 O O . VAL A 1 74 ? -8.515 -0.708 11.210 1.00 95.50 74 VAL A O 1
ATOM 594 N N . TYR A 1 75 ? -8.355 1.501 11.667 1.00 96.12 75 TYR A N 1
ATOM 595 C CA . TYR A 1 75 ? -7.684 1.884 10.437 1.00 96.12 75 TYR A CA 1
ATOM 596 C C . TYR A 1 75 ? -6.177 1.941 10.692 1.00 96.12 75 TYR A C 1
ATOM 598 O O . TYR A 1 75 ? -5.674 2.888 11.301 1.00 96.12 75 TYR A O 1
ATOM 606 N N . ARG A 1 76 ? -5.464 0.890 10.287 1.00 95.31 76 ARG A N 1
ATOM 607 C CA . ARG A 1 76 ? -4.015 0.777 10.459 1.00 95.31 76 ARG A CA 1
ATOM 608 C C . ARG A 1 76 ? -3.313 1.715 9.481 1.00 95.31 76 ARG A C 1
ATOM 610 O O . ARG A 1 76 ? -3.382 1.502 8.275 1.00 95.31 76 ARG A O 1
ATOM 617 N N . PHE A 1 77 ? -2.612 2.712 10.008 1.00 95.44 77 PHE A N 1
ATOM 618 C CA . PHE A 1 77 ? -1.786 3.640 9.239 1.00 95.44 77 PHE A CA 1
ATOM 619 C C . PHE A 1 77 ? -0.308 3.479 9.627 1.00 95.44 77 PHE A C 1
ATOM 621 O O . PHE A 1 77 ? 0.328 4.367 10.188 1.00 95.44 77 PHE A O 1
ATOM 628 N N . TYR A 1 78 ? 0.187 2.266 9.399 1.00 92.69 78 TYR A N 1
ATOM 629 C CA . TYR A 1 78 ? 1.575 1.821 9.540 1.00 92.69 78 TYR A CA 1
ATOM 630 C C . TYR A 1 78 ? 1.722 0.527 8.737 1.00 92.69 78 TYR A C 1
ATOM 632 O O . TYR A 1 78 ? 0.727 -0.175 8.580 1.00 92.69 78 TYR A O 1
ATOM 640 N N . GLU A 1 79 ? 2.911 0.191 8.246 1.00 89.81 79 GLU A N 1
ATOM 641 C CA . GLU A 1 79 ? 3.151 -0.967 7.363 1.00 89.81 79 GLU A CA 1
ATOM 642 C C . GLU A 1 79 ? 3.530 -2.241 8.143 1.00 89.81 79 GLU A C 1
ATOM 644 O O . GLU A 1 79 ? 3.820 -2.189 9.341 1.00 89.81 79 GLU A O 1
ATOM 649 N N . LEU A 1 80 ? 3.542 -3.415 7.494 1.00 91.19 80 LEU A N 1
ATOM 650 C CA . LEU A 1 80 ? 3.879 -4.674 8.177 1.00 91.19 80 LEU A CA 1
ATOM 651 C C . LEU A 1 80 ? 5.354 -4.792 8.566 1.00 91.19 80 LEU A C 1
ATOM 653 O O . LEU A 1 80 ? 5.666 -5.485 9.536 1.00 91.19 80 LEU A O 1
ATOM 657 N N . PHE A 1 81 ? 6.264 -4.126 7.852 1.00 87.94 81 PHE A N 1
ATOM 658 C CA . PHE A 1 81 ? 7.673 -4.106 8.256 1.00 87.94 81 PHE A CA 1
ATOM 659 C C . PHE A 1 81 ? 7.866 -3.378 9.602 1.00 87.94 81 PHE A C 1
ATOM 661 O O . PHE A 1 81 ? 8.771 -3.727 10.359 1.00 87.94 81 PHE A O 1
ATOM 668 N N . ASP A 1 82 ? 6.981 -2.427 9.934 1.00 90.31 82 ASP A N 1
ATOM 669 C CA . ASP A 1 82 ? 7.047 -1.595 11.144 1.00 90.31 82 ASP A CA 1
ATOM 670 C C . ASP A 1 82 ? 6.514 -2.320 12.396 1.00 90.31 82 ASP A C 1
ATOM 672 O O . ASP A 1 82 ? 6.655 -1.833 13.514 1.00 90.31 82 ASP A O 1
ATOM 676 N N . LEU A 1 83 ? 5.932 -3.522 12.261 1.00 91.81 83 LEU A N 1
ATOM 677 C CA . LEU A 1 83 ? 5.257 -4.232 13.363 1.00 91.81 83 LEU A CA 1
ATOM 678 C C . LEU A 1 83 ? 6.097 -4.387 14.634 1.00 91.81 83 LEU A C 1
ATOM 680 O O . LEU A 1 83 ? 5.538 -4.366 15.728 1.00 91.81 83 LEU A O 1
ATOM 684 N N . LYS A 1 84 ? 7.421 -4.536 14.507 1.00 91.69 84 LYS A N 1
ATOM 685 C CA . LYS A 1 84 ? 8.330 -4.657 15.659 1.00 91.69 84 LYS A CA 1
ATOM 686 C C . LYS A 1 84 ? 8.388 -3.382 16.505 1.00 91.69 84 LYS A C 1
ATOM 688 O O . LYS A 1 84 ? 8.658 -3.473 17.699 1.00 91.69 84 LYS A O 1
ATOM 693 N N . ASN A 1 85 ? 8.108 -2.227 15.909 1.00 92.69 85 ASN A N 1
ATOM 694 C CA . ASN A 1 85 ? 8.073 -0.938 16.594 1.00 92.69 85 ASN A CA 1
ATOM 695 C C . ASN A 1 85 ? 6.676 -0.610 17.138 1.00 92.69 85 ASN A C 1
ATOM 697 O O . ASN A 1 85 ? 6.543 0.274 17.982 1.00 92.69 85 ASN A O 1
ATOM 701 N N . ILE A 1 86 ? 5.635 -1.330 16.701 1.00 95.44 86 ILE A N 1
ATOM 702 C CA . ILE A 1 86 ? 4.253 -1.117 17.137 1.00 95.44 86 ILE A CA 1
ATOM 703 C C . ILE A 1 86 ? 4.023 -1.777 18.507 1.00 95.44 86 ILE A C 1
ATOM 705 O O . ILE A 1 86 ? 3.991 -3.008 18.621 1.00 95.44 86 ILE A O 1
ATOM 709 N N . PRO A 1 87 ? 3.794 -0.998 19.579 1.00 93.50 87 PRO A N 1
ATOM 710 C CA . PRO A 1 87 ? 3.571 -1.553 20.905 1.00 93.50 87 PRO A CA 1
ATOM 711 C C . PRO A 1 87 ? 2.334 -2.444 20.930 1.00 93.50 87 PRO A C 1
ATOM 713 O O . PRO A 1 87 ? 1.263 -2.053 20.467 1.00 93.50 87 PRO A O 1
ATOM 716 N N . LYS A 1 88 ? 2.478 -3.639 21.513 1.00 91.88 88 LYS A N 1
ATOM 717 C CA . LYS A 1 88 ? 1.389 -4.619 21.659 1.00 91.88 88 LYS A CA 1
ATOM 718 C C . LYS A 1 88 ? 0.748 -5.038 20.323 1.00 91.88 88 LYS A C 1
ATOM 720 O O . LYS A 1 88 ? -0.407 -5.467 20.323 1.00 91.88 88 LYS A O 1
ATOM 725 N N . ALA A 1 89 ? 1.481 -4.970 19.206 1.00 93.88 89 ALA A N 1
ATOM 726 C CA . ALA A 1 89 ? 0.986 -5.372 17.885 1.00 93.88 89 ALA A CA 1
ATOM 727 C C . ALA A 1 89 ? 0.344 -6.768 17.888 1.00 93.88 89 ALA A C 1
ATOM 729 O O . ALA A 1 89 ? -0.749 -6.948 17.356 1.00 93.88 89 ALA A O 1
ATOM 730 N N . GLU A 1 90 ? 0.966 -7.736 18.566 1.00 93.69 90 GLU A N 1
ATOM 731 C CA . GLU A 1 90 ? 0.451 -9.107 18.669 1.00 93.69 90 GLU A CA 1
ATOM 732 C C . GLU A 1 90 ? -0.925 -9.182 19.345 1.00 93.69 90 GLU A C 1
ATOM 734 O O . GLU A 1 90 ? -1.782 -9.957 18.919 1.00 93.69 90 GLU A O 1
ATOM 739 N N . LEU A 1 91 ? -1.179 -8.345 20.356 1.00 93.19 91 LEU A N 1
ATOM 740 C CA . LEU A 1 91 ? -2.471 -8.287 21.046 1.00 93.19 91 LEU A CA 1
ATOM 741 C C . LEU A 1 91 ? -3.552 -7.666 20.153 1.00 93.19 91 LEU A C 1
ATOM 743 O O . LEU A 1 91 ? -4.679 -8.160 20.107 1.00 93.19 91 LEU A O 1
ATOM 747 N N . VAL A 1 92 ? -3.206 -6.623 19.393 1.00 93.12 92 VAL A N 1
ATOM 748 C CA . VAL A 1 92 ? -4.107 -6.008 18.403 1.00 93.12 92 VAL A CA 1
ATOM 749 C C . VAL A 1 92 ? -4.443 -7.008 17.291 1.00 93.12 92 VAL A C 1
ATOM 751 O O . VAL A 1 92 ? -5.616 -7.199 16.958 1.00 93.12 92 VAL A O 1
ATOM 754 N N . MET A 1 93 ? -3.436 -7.711 16.767 1.00 94.00 93 MET A N 1
ATOM 755 C CA . MET A 1 93 ? -3.609 -8.782 15.784 1.00 94.00 93 MET A CA 1
ATOM 756 C C . MET A 1 93 ? -4.477 -9.919 16.329 1.00 94.00 93 MET A C 1
ATOM 758 O O . MET A 1 93 ? -5.346 -10.425 15.617 1.00 94.00 93 MET A O 1
ATOM 762 N N . TYR A 1 94 ? -4.276 -10.313 17.589 1.00 93.19 94 TYR A N 1
ATOM 763 C CA . TYR A 1 94 ? -5.090 -11.328 18.249 1.00 93.19 94 TYR A CA 1
ATOM 764 C C . TYR A 1 94 ? -6.560 -10.902 18.346 1.00 93.19 94 TYR A C 1
ATOM 766 O O . TYR A 1 94 ? -7.440 -11.681 17.973 1.00 93.19 94 TYR A O 1
ATOM 774 N N . SER A 1 95 ? -6.839 -9.662 18.763 1.00 92.75 95 SER A N 1
ATOM 775 C CA . SER A 1 95 ? -8.201 -9.108 18.788 1.00 92.75 95 SER A CA 1
ATOM 776 C C . SER A 1 95 ? -8.854 -9.115 17.408 1.00 92.75 95 SER A C 1
ATOM 778 O O . SER A 1 95 ? -10.006 -9.539 17.284 1.00 92.75 95 SER A O 1
ATOM 780 N N . ALA A 1 96 ? -8.113 -8.727 16.364 1.00 92.88 96 ALA A N 1
ATOM 781 C CA . ALA A 1 96 ? -8.601 -8.764 14.988 1.00 92.88 96 ALA A CA 1
ATOM 782 C C . ALA A 1 96 ? -8.894 -10.202 14.525 1.00 92.88 96 ALA A C 1
ATOM 784 O O . ALA A 1 96 ? -9.963 -10.487 13.990 1.00 92.88 96 ALA A O 1
ATOM 785 N N . LYS A 1 97 ? -7.988 -11.147 14.809 1.00 92.81 97 LYS A N 1
ATOM 786 C CA . LYS A 1 97 ? -8.158 -12.575 14.488 1.00 92.81 97 LYS A CA 1
ATOM 787 C C . LYS A 1 97 ? -9.364 -13.197 15.199 1.00 92.81 97 LYS A C 1
ATOM 789 O O . LYS A 1 97 ? -9.986 -14.106 14.656 1.00 92.81 97 LYS A O 1
ATOM 794 N N . LYS A 1 98 ? -9.686 -12.736 16.410 1.00 92.56 98 LYS A N 1
ATOM 795 C CA . LYS A 1 98 ? -10.852 -13.180 17.191 1.00 92.56 98 LYS A CA 1
ATOM 796 C C . LYS A 1 98 ? -12.149 -12.449 16.831 1.00 92.56 98 LYS A C 1
ATOM 798 O O . LYS A 1 98 ? -13.169 -12.743 17.442 1.00 92.56 98 LYS A O 1
ATOM 803 N N . GLY A 1 99 ? -12.124 -11.523 15.869 1.00 90.00 99 GLY A N 1
ATOM 804 C CA . GLY A 1 99 ? -13.305 -10.771 15.439 1.00 90.00 99 GLY A CA 1
ATOM 805 C C . GLY A 1 99 ? -13.801 -9.741 16.457 1.00 90.00 99 GLY A C 1
ATOM 806 O O . GLY A 1 99 ? -14.917 -9.256 16.323 1.00 90.00 99 GLY A O 1
ATOM 807 N N . LYS A 1 100 ? -12.989 -9.401 17.468 1.00 90.88 100 LYS A N 1
ATOM 808 C CA . LYS A 1 100 ? -13.337 -8.393 18.489 1.00 90.88 100 LYS A CA 1
ATOM 809 C C . LYS A 1 100 ? -13.233 -6.967 17.958 1.00 90.88 100 LYS A C 1
ATOM 811 O O . LYS A 1 100 ? -13.843 -6.055 18.495 1.00 90.88 100 LYS A O 1
ATOM 816 N N . VAL A 1 101 ? -12.419 -6.786 16.924 1.00 92.31 101 VAL A N 1
ATOM 817 C CA . VAL A 1 101 ? -12.214 -5.522 16.227 1.00 92.31 101 VAL A CA 1
ATOM 818 C C . VAL A 1 101 ? -12.016 -5.823 14.750 1.00 92.31 101 VAL A C 1
ATOM 820 O O . VAL A 1 101 ? -11.383 -6.818 14.388 1.00 92.31 101 VAL A O 1
ATOM 823 N N . LEU A 1 102 ? -12.547 -4.974 13.885 1.00 94.00 102 LEU A N 1
ATOM 824 C CA . LEU A 1 102 ? -12.253 -5.024 12.462 1.00 94.00 102 LEU A CA 1
ATOM 825 C C . LEU A 1 102 ? -10.925 -4.317 12.192 1.00 94.00 102 LEU A C 1
ATOM 827 O O . LEU A 1 102 ? -10.571 -3.348 12.862 1.00 94.00 102 LEU A O 1
ATOM 831 N N . MET A 1 103 ? -10.184 -4.796 11.199 1.00 93.44 103 MET A N 1
ATOM 832 C CA . MET A 1 103 ? -8.877 -4.251 10.840 1.00 93.44 103 MET A CA 1
ATOM 833 C C . MET A 1 103 ? -8.838 -3.942 9.349 1.00 93.44 103 MET A C 1
ATOM 835 O O . MET A 1 103 ? -9.069 -4.832 8.528 1.00 93.44 103 MET A O 1
ATOM 839 N N . THR A 1 104 ? -8.509 -2.701 8.998 1.00 93.38 104 THR A N 1
ATOM 840 C CA . THR A 1 104 ? -8.263 -2.305 7.609 1.00 93.38 104 THR A CA 1
ATOM 841 C C . THR A 1 104 ? -7.123 -1.282 7.523 1.00 93.38 104 THR A C 1
ATOM 843 O O . THR A 1 104 ? -7.131 -0.328 8.283 1.00 93.38 104 THR A O 1
ATOM 846 N N . PRO A 1 105 ? -6.144 -1.424 6.622 1.00 92.81 105 PRO A N 1
ATOM 847 C CA . PRO A 1 105 ? -5.859 -2.614 5.830 1.00 92.81 105 PRO A CA 1
ATOM 848 C C . PRO A 1 105 ? -5.521 -3.833 6.718 1.00 92.81 105 PRO A C 1
ATOM 850 O O . PRO A 1 105 ? -4.947 -3.675 7.801 1.00 92.81 105 PRO A O 1
ATOM 853 N N . PRO A 1 106 ? -5.870 -5.064 6.296 1.00 93.19 106 PRO A N 1
ATOM 854 C CA . PRO A 1 106 ? -5.612 -6.273 7.078 1.00 93.19 106 PRO A CA 1
ATOM 855 C C . PRO A 1 106 ? -4.113 -6.612 7.132 1.00 93.19 106 PRO A C 1
ATOM 857 O O . PRO A 1 106 ? -3.327 -6.144 6.309 1.00 93.19 106 PRO A O 1
ATOM 860 N N . TYR A 1 107 ? -3.721 -7.491 8.060 1.00 93.06 107 TYR A N 1
ATOM 861 C CA . TYR A 1 107 ? -2.354 -8.023 8.156 1.00 93.06 107 TYR A CA 1
ATOM 862 C C . TYR A 1 107 ? -2.094 -9.112 7.099 1.00 93.06 107 TYR A C 1
ATOM 864 O O . TYR A 1 107 ? -1.975 -10.295 7.417 1.00 93.06 107 TYR A O 1
ATOM 872 N N . LYS A 1 108 ? -2.082 -8.726 5.821 1.00 91.56 108 LYS A N 1
ATOM 873 C CA . LYS A 1 108 ? -1.864 -9.623 4.677 1.00 91.56 108 LYS A CA 1
ATOM 874 C C . LYS A 1 108 ? -0.668 -9.124 3.859 1.00 91.56 108 LYS A C 1
ATOM 876 O O . LYS A 1 108 ? -0.859 -8.211 3.062 1.00 91.56 108 LYS A O 1
ATOM 881 N N . PRO A 1 109 ? 0.529 -9.726 4.002 1.00 88.75 109 PRO A N 1
ATOM 882 C CA . PRO A 1 109 ? 1.751 -9.239 3.355 1.00 88.75 109 PRO A CA 1
ATOM 883 C C . PRO A 1 109 ? 1.610 -9.016 1.848 1.00 88.75 109 PRO A C 1
ATOM 885 O O . PRO A 1 109 ? 1.977 -7.970 1.329 1.00 88.75 109 PRO A O 1
ATOM 888 N N . TRP A 1 110 ? 0.977 -9.947 1.136 1.00 89.19 110 TRP A N 1
ATOM 889 C CA . TRP A 1 110 ? 0.782 -9.832 -0.312 1.00 89.19 110 TRP A CA 1
ATOM 890 C C . TRP A 1 110 ? -0.068 -8.626 -0.752 1.00 89.19 110 TRP A C 1
ATOM 892 O O . TRP A 1 110 ? -0.094 -8.328 -1.939 1.00 89.19 110 TRP A O 1
ATOM 902 N N . MET A 1 111 ? -0.776 -7.947 0.162 1.00 89.00 111 MET A N 1
ATOM 903 C CA . MET A 1 111 ? -1.509 -6.709 -0.135 1.00 89.00 111 MET A CA 1
ATOM 904 C C . MET A 1 111 ? -0.630 -5.450 -0.070 1.00 89.00 111 MET A C 1
ATOM 906 O O . MET A 1 111 ? -1.026 -4.432 -0.627 1.00 89.00 111 MET A O 1
ATOM 910 N N . GLU A 1 112 ? 0.534 -5.509 0.582 1.00 89.00 112 GLU A N 1
ATOM 911 C CA . GLU A 1 112 ? 1.519 -4.410 0.629 1.00 89.00 112 GLU A CA 1
ATOM 912 C C . GLU A 1 112 ? 2.578 -4.542 -0.476 1.00 89.00 112 GLU A C 1
ATOM 914 O O . GLU A 1 112 ? 3.346 -3.618 -0.749 1.00 89.00 112 GLU A O 1
ATOM 919 N N . GLU A 1 113 ? 2.605 -5.687 -1.158 1.00 90.56 113 GLU A N 1
ATOM 920 C CA . GLU A 1 113 ? 3.577 -5.987 -2.199 1.00 90.56 113 GLU A CA 1
ATOM 921 C C . GLU A 1 113 ? 3.204 -5.369 -3.559 1.00 90.56 113 GLU A C 1
ATOM 923 O O . GLU A 1 113 ? 2.064 -5.431 -4.020 1.00 90.56 113 GLU A O 1
ATOM 928 N N . LYS A 1 114 ? 4.205 -4.808 -4.249 1.00 91.50 114 LYS A N 1
ATOM 929 C CA . LYS A 1 114 ? 4.059 -4.146 -5.553 1.00 91.50 114 LYS A CA 1
ATOM 930 C C . LYS A 1 114 ? 4.147 -5.132 -6.720 1.00 91.50 114 LYS A C 1
ATOM 932 O O . LYS A 1 114 ? 3.642 -4.832 -7.801 1.00 91.50 114 LYS A O 1
ATOM 937 N N . LEU A 1 115 ? 4.733 -6.314 -6.505 1.00 92.44 115 LEU A N 1
ATOM 938 C CA . LEU A 1 115 ? 4.893 -7.381 -7.502 1.00 92.44 115 LEU A CA 1
ATOM 939 C C . LEU A 1 115 ? 3.595 -7.724 -8.248 1.00 92.44 115 LEU A C 1
ATOM 941 O O . LEU A 1 115 ? 3.632 -8.022 -9.441 1.00 92.44 115 LEU A O 1
ATOM 945 N N . ALA A 1 116 ? 2.442 -7.637 -7.578 1.00 92.19 116 ALA A N 1
ATOM 946 C CA . ALA A 1 116 ? 1.140 -7.890 -8.192 1.00 92.19 116 ALA A CA 1
ATOM 947 C C . ALA A 1 116 ? 0.883 -7.015 -9.437 1.00 92.19 116 ALA A C 1
ATOM 949 O O . ALA A 1 116 ? 0.276 -7.485 -10.397 1.00 92.19 116 ALA A O 1
ATOM 950 N N . LEU A 1 117 ? 1.403 -5.781 -9.461 1.00 94.44 117 LEU A N 1
ATOM 951 C CA . LEU A 1 117 ? 1.282 -4.869 -10.603 1.00 94.44 117 LEU A CA 1
ATOM 952 C C . LEU A 1 117 ? 2.052 -5.382 -11.830 1.00 94.44 117 LEU A C 1
ATOM 954 O O . LEU A 1 117 ? 1.572 -5.258 -12.953 1.00 94.44 117 LEU A O 1
ATOM 958 N N . ALA A 1 118 ? 3.220 -5.998 -11.620 1.00 95.25 118 ALA A N 1
ATOM 959 C CA . ALA A 1 118 ? 3.997 -6.625 -12.688 1.00 95.25 118 ALA A CA 1
ATOM 960 C C . ALA A 1 118 ? 3.344 -7.930 -13.168 1.00 95.25 118 ALA A C 1
ATOM 962 O O . ALA A 1 118 ? 3.223 -8.164 -14.369 1.00 95.25 118 ALA A O 1
ATOM 963 N N . LEU A 1 119 ? 2.871 -8.764 -12.235 1.00 95.06 119 LEU A N 1
ATOM 964 C CA . LEU A 1 119 ? 2.212 -10.037 -12.552 1.00 95.06 119 LEU A CA 1
ATOM 965 C C . LEU A 1 119 ? 0.899 -9.850 -13.323 1.00 95.06 119 LEU A C 1
ATOM 967 O O . LEU A 1 119 ? 0.537 -10.703 -14.133 1.00 95.06 119 LEU A O 1
ATOM 971 N N . PHE A 1 120 ? 0.209 -8.727 -13.123 1.00 96.12 120 PHE A N 1
ATOM 972 C CA . PHE A 1 120 ? -0.962 -8.370 -13.919 1.00 96.12 120 PHE A CA 1
ATOM 973 C C . PHE A 1 120 ? -0.640 -8.235 -15.419 1.00 96.12 120 PHE A C 1
ATOM 975 O O . PHE A 1 120 ? -1.434 -8.652 -16.258 1.00 96.12 120 PHE A O 1
ATOM 982 N N . HIS A 1 121 ? 0.543 -7.713 -15.766 1.00 95.88 121 HIS A N 1
ATOM 983 C CA . HIS A 1 121 ? 0.995 -7.555 -17.156 1.00 95.88 121 HIS A CA 1
ATOM 984 C C . HIS A 1 121 ? 1.795 -8.752 -17.689 1.00 95.88 121 HIS A C 1
ATOM 986 O O . HIS A 1 121 ? 2.240 -8.723 -18.837 1.00 95.88 121 HIS A O 1
ATOM 992 N N . HIS A 1 122 ? 2.000 -9.797 -16.883 1.00 95.88 122 HIS A N 1
ATOM 993 C CA . HIS A 1 122 ? 2.808 -10.943 -17.280 1.00 95.88 122 HIS A CA 1
ATOM 994 C C . HIS A 1 122 ? 2.060 -11.817 -18.307 1.00 95.8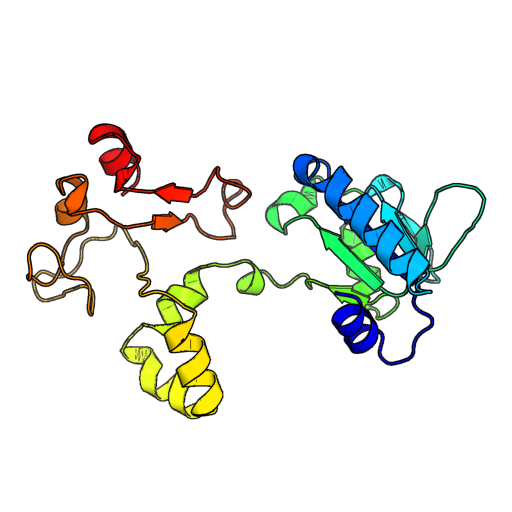8 122 HIS A C 1
ATOM 996 O O . HIS A 1 122 ? 0.982 -12.326 -17.992 1.00 95.88 122 HIS A O 1
ATOM 1002 N N . PRO A 1 123 ? 2.632 -12.090 -19.498 1.00 94.50 123 PRO A N 1
ATOM 1003 C CA . PRO A 1 123 ? 1.905 -12.748 -20.590 1.00 94.50 123 PRO A CA 1
ATOM 1004 C C . PRO A 1 123 ? 1.423 -14.159 -20.233 1.00 94.50 123 PRO A C 1
ATOM 1006 O O . PRO A 1 123 ? 0.308 -14.539 -20.567 1.00 94.50 123 PRO A O 1
ATOM 1009 N N . LEU A 1 124 ? 2.209 -14.929 -19.469 1.00 96.12 124 LEU A N 1
ATOM 1010 C CA . LEU A 1 124 ? 1.794 -16.276 -19.041 1.00 96.12 124 LEU A CA 1
ATOM 1011 C C . LEU A 1 124 ? 0.611 -16.291 -18.055 1.00 96.12 124 LEU A C 1
ATOM 1013 O O . LEU A 1 124 ? 0.061 -17.357 -17.792 1.00 96.12 124 LEU A O 1
ATOM 1017 N N . LEU A 1 125 ? 0.231 -15.141 -17.491 1.00 96.81 125 LEU A N 1
ATOM 1018 C CA . LEU A 1 125 ? -0.895 -15.026 -16.563 1.00 96.81 125 LEU A CA 1
ATOM 1019 C C . LEU A 1 125 ? -2.152 -14.444 -17.223 1.00 96.81 125 LEU A C 1
ATOM 1021 O O . LEU A 1 125 ? -3.184 -14.364 -16.564 1.00 96.81 125 LEU A O 1
ATOM 1025 N N . GLU A 1 126 ? -2.115 -14.090 -18.511 1.00 94.31 126 GLU A N 1
ATOM 1026 C CA . GLU A 1 126 ? -3.251 -13.472 -19.208 1.00 94.31 126 GLU A CA 1
ATOM 1027 C C . GLU A 1 126 ? -4.522 -14.328 -19.122 1.00 94.31 126 GLU A C 1
ATOM 1029 O O . GLU A 1 126 ? -5.535 -13.874 -18.589 1.00 94.31 126 GLU A O 1
ATOM 1034 N N . ALA A 1 127 ? -4.433 -15.607 -19.497 1.00 97.06 127 ALA A N 1
ATOM 1035 C CA . ALA A 1 127 ? -5.560 -16.541 -19.424 1.00 97.06 127 ALA A CA 1
ATOM 1036 C C . ALA A 1 127 ? -6.075 -16.765 -17.989 1.00 97.06 127 ALA A C 1
ATOM 1038 O O . ALA A 1 127 ? -7.242 -17.102 -17.777 1.00 97.06 127 ALA A O 1
ATOM 1039 N N . TYR A 1 128 ? -5.213 -16.611 -16.978 1.00 97.75 128 TYR A N 1
ATOM 1040 C CA . TYR A 1 128 ? -5.644 -16.658 -15.583 1.00 97.75 128 TYR A CA 1
ATOM 1041 C C . TYR A 1 128 ? -6.485 -15.424 -15.237 1.00 97.75 128 TYR A C 1
ATOM 1043 O O . TYR A 1 128 ? -7.563 -15.571 -14.661 1.00 97.75 128 TYR A O 1
ATOM 1051 N N . TRP A 1 129 ? -6.034 -14.227 -15.622 1.00 96.62 129 TRP A N 1
ATOM 1052 C CA . TRP A 1 129 ? -6.742 -12.975 -15.347 1.00 96.62 129 TRP A CA 1
ATOM 1053 C C . TRP A 1 129 ? -8.077 -12.873 -16.085 1.00 96.62 129 TRP A C 1
ATOM 1055 O O . TRP A 1 129 ? -9.057 -12.464 -15.472 1.00 96.62 129 TRP A O 1
ATOM 1065 N N . GLU A 1 130 ? -8.147 -13.320 -17.341 1.00 96.06 130 GLU A N 1
ATOM 1066 C CA . GLU A 1 130 ? -9.395 -13.380 -18.123 1.00 96.06 130 GLU A CA 1
ATOM 1067 C C . GLU A 1 130 ? -10.464 -14.264 -17.470 1.00 96.06 130 GLU A C 1
ATOM 1069 O O . GLU A 1 130 ? -11.658 -13.997 -17.573 1.00 96.06 130 GLU A O 1
ATOM 1074 N N . ARG A 1 131 ? -10.042 -15.323 -16.771 1.00 97.56 131 ARG A N 1
ATOM 1075 C CA . ARG A 1 131 ? -10.940 -16.199 -16.008 1.00 97.56 131 ARG A CA 1
ATOM 1076 C C . ARG A 1 131 ? -11.283 -15.646 -14.628 1.00 97.56 131 ARG A C 1
ATOM 1078 O O . ARG A 1 131 ? -12.363 -15.924 -14.116 1.00 97.56 131 ARG A O 1
ATOM 1085 N N . ALA A 1 132 ? -10.342 -14.955 -13.989 1.00 97.25 132 ALA A N 1
ATOM 1086 C CA . ALA A 1 132 ? -10.479 -14.479 -12.615 1.00 97.25 132 ALA A CA 1
ATOM 1087 C C . ALA A 1 132 ? -11.241 -13.149 -12.506 1.00 97.25 132 ALA A C 1
ATOM 1089 O O . ALA A 1 132 ? -11.772 -12.839 -11.439 1.00 97.25 132 ALA A O 1
ATOM 1090 N N . LEU A 1 133 ? -11.279 -12.355 -13.578 1.00 97.12 133 LEU A N 1
ATOM 1091 C CA . LEU A 1 133 ? -11.841 -11.008 -13.601 1.00 97.12 133 LEU A CA 1
ATOM 1092 C C . LEU A 1 133 ? -12.954 -10.898 -14.642 1.00 97.12 133 LEU A C 1
ATOM 1094 O O . LEU A 1 133 ? -12.944 -11.573 -15.666 1.00 97.12 133 LEU A O 1
ATOM 1098 N N . THR A 1 134 ? -13.909 -10.000 -14.406 1.00 97.81 134 THR A N 1
ATOM 1099 C CA . THR A 1 134 ? -14.861 -9.620 -15.455 1.00 97.81 134 THR A CA 1
ATOM 1100 C C . THR A 1 134 ? -14.178 -8.693 -16.469 1.00 97.81 134 THR A C 1
ATOM 1102 O O . THR A 1 134 ? -13.261 -7.959 -16.083 1.00 97.81 134 THR A O 1
ATOM 1105 N N . PRO A 1 135 ? -14.647 -8.635 -17.732 1.00 97.00 135 PRO A N 1
ATOM 1106 C CA . PRO A 1 135 ? -14.056 -7.758 -18.747 1.00 97.00 135 PRO A CA 1
ATOM 1107 C C . PRO A 1 135 ? -13.971 -6.291 -18.299 1.00 97.00 135 PRO A C 1
ATOM 1109 O O . PRO A 1 135 ? -12.920 -5.669 -18.393 1.00 97.00 135 PRO A O 1
ATOM 1112 N N . ALA A 1 136 ? -15.037 -5.771 -17.680 1.00 97.88 136 ALA A N 1
ATOM 1113 C CA . ALA A 1 136 ? -15.070 -4.397 -17.177 1.00 97.88 136 ALA A CA 1
ATOM 1114 C C . ALA A 1 136 ? -14.011 -4.119 -16.091 1.00 97.88 136 ALA A C 1
ATOM 1116 O O . ALA A 1 136 ? -13.413 -3.043 -16.066 1.00 97.88 136 ALA A O 1
ATOM 1117 N N . VAL A 1 137 ? -13.759 -5.080 -15.192 1.00 97.31 137 VAL A N 1
ATOM 1118 C CA . VAL A 1 137 ? -12.706 -4.948 -14.172 1.00 97.31 137 VAL A CA 1
ATOM 1119 C C . VAL A 1 137 ? -11.330 -5.035 -14.820 1.00 97.31 137 VAL A C 1
ATOM 1121 O O . VAL A 1 137 ? -10.4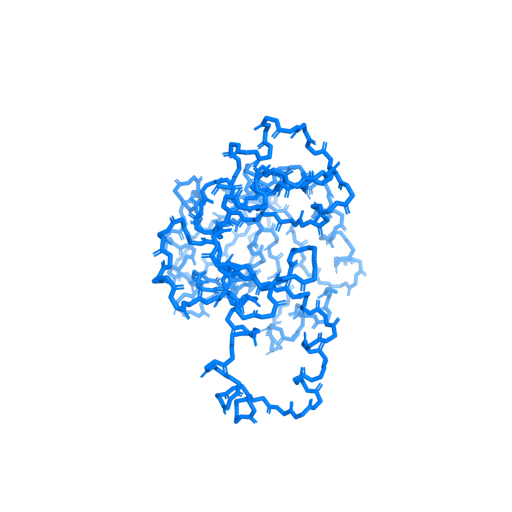56 -4.239 -14.488 1.00 97.31 137 VAL A O 1
ATOM 1124 N N . GLN A 1 138 ? -11.134 -5.960 -15.758 1.00 96.50 138 GLN A N 1
ATOM 1125 C CA . GLN A 1 138 ? -9.863 -6.121 -16.457 1.00 96.50 138 GLN A CA 1
ATOM 1126 C C . GLN A 1 138 ? -9.485 -4.862 -17.250 1.00 96.50 138 GLN A C 1
ATOM 1128 O O . GLN A 1 138 ? -8.341 -4.418 -17.164 1.00 96.50 138 GLN A O 1
ATOM 1133 N N . ASP A 1 139 ? -10.437 -4.247 -17.951 1.00 96.44 139 ASP A N 1
ATOM 1134 C CA . ASP A 1 139 ? -10.217 -3.005 -18.698 1.00 96.44 139 ASP A CA 1
ATOM 1135 C C . ASP A 1 139 ? -9.908 -1.828 -17.769 1.00 96.44 139 ASP A C 1
ATOM 1137 O O . ASP A 1 139 ? -8.968 -1.070 -18.016 1.00 96.44 139 ASP A O 1
ATOM 1141 N N . CYS A 1 140 ? -10.627 -1.719 -16.648 1.00 97.75 140 CYS A N 1
ATOM 1142 C CA . CYS A 1 140 ? -10.335 -0.730 -15.613 1.00 97.75 140 CYS A CA 1
ATOM 1143 C C . CYS A 1 140 ? -8.909 -0.898 -15.059 1.00 97.75 140 CYS A C 1
ATOM 1145 O O . CYS A 1 140 ? -8.140 0.062 -15.006 1.00 97.75 140 CYS A O 1
ATOM 1147 N N . LEU A 1 141 ? -8.513 -2.126 -14.708 1.00 96.94 141 LEU A N 1
ATOM 1148 C CA . LEU A 1 141 ? -7.168 -2.406 -14.203 1.00 96.94 141 LEU A CA 1
ATOM 1149 C C . LEU A 1 141 ? -6.088 -2.145 -15.260 1.00 96.94 141 LEU A C 1
ATOM 1151 O O . LEU A 1 141 ? -5.058 -1.572 -14.923 1.00 96.94 141 LEU A O 1
ATOM 1155 N N . ARG A 1 142 ? -6.316 -2.488 -16.536 1.00 95.31 142 ARG A N 1
ATOM 1156 C CA . ARG A 1 142 ? -5.394 -2.163 -17.642 1.0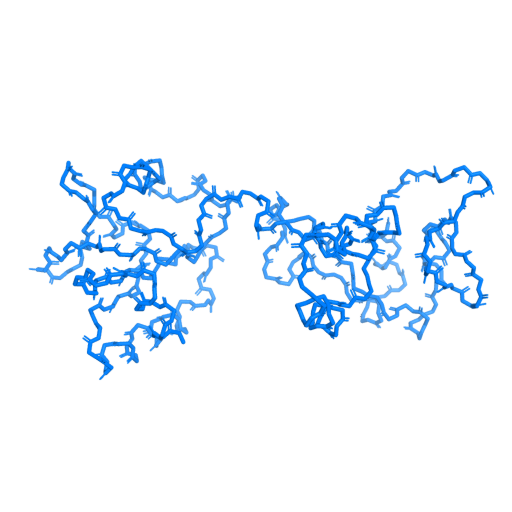0 95.31 142 ARG A CA 1
ATOM 1157 C C . ARG A 1 142 ? -5.2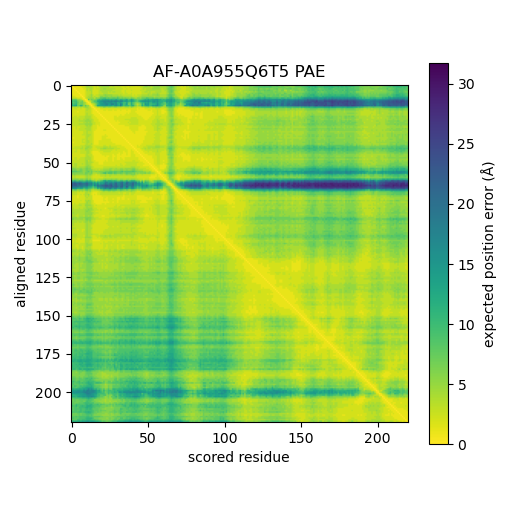21 -0.657 -17.839 1.00 95.31 142 ARG A C 1
ATOM 1159 O O . ARG A 1 142 ? -4.129 -0.232 -18.202 1.00 95.31 142 ARG A O 1
ATOM 1166 N N . ALA A 1 143 ? -6.268 0.131 -17.601 1.00 96.81 143 ALA A N 1
ATOM 1167 C CA . ALA A 1 143 ? -6.210 1.586 -17.700 1.00 96.81 143 ALA A CA 1
ATOM 1168 C C . ALA A 1 143 ? -5.485 2.239 -16.509 1.00 96.81 143 ALA A C 1
ATOM 1170 O O . ALA A 1 143 ? -4.831 3.265 -16.683 1.00 96.81 143 ALA A O 1
ATOM 1171 N N . VAL A 1 144 ? -5.597 1.662 -15.307 1.00 96.94 144 VAL A N 1
ATOM 1172 C CA . VAL A 1 144 ? -5.061 2.257 -14.069 1.00 96.94 144 VAL A CA 1
ATOM 1173 C C . VAL A 1 144 ? -3.666 1.734 -13.709 1.00 96.94 144 VAL A C 1
ATOM 1175 O O . VAL A 1 144 ? -2.860 2.478 -13.150 1.00 96.94 144 VAL A O 1
ATOM 1178 N N . ILE A 1 145 ? -3.354 0.469 -14.007 1.00 95.88 145 ILE A N 1
ATOM 1179 C CA . ILE A 1 145 ? -2.057 -0.140 -13.689 1.00 95.88 145 ILE A CA 1
ATOM 1180 C C . ILE A 1 145 ? -1.096 0.091 -14.863 1.00 95.88 145 ILE A C 1
ATOM 1182 O O . ILE A 1 145 ? -1.260 -0.540 -15.913 1.00 95.88 145 ILE A O 1
ATOM 1186 N N . PRO A 1 146 ? -0.052 0.927 -14.705 1.00 94.88 146 PRO A N 1
ATOM 1187 C CA . PRO A 1 146 ? 0.910 1.170 -15.773 1.00 94.88 146 PRO A CA 1
ATOM 1188 C C . PRO A 1 146 ? 1.674 -0.108 -16.128 1.00 94.88 146 PRO A C 1
ATOM 1190 O O . PRO A 1 146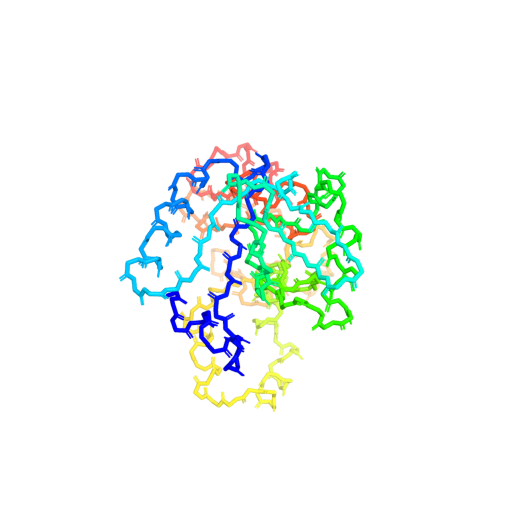 ? 1.783 -1.033 -15.314 1.00 94.88 146 PRO A O 1
ATOM 1193 N N . LYS A 1 147 ? 2.240 -0.157 -17.340 1.00 95.12 147 LYS A N 1
ATOM 1194 C CA . LYS A 1 147 ? 3.135 -1.252 -17.731 1.00 95.12 147 LYS A CA 1
ATOM 1195 C C . LYS A 1 147 ? 4.264 -1.375 -16.711 1.00 95.12 147 LYS A C 1
ATOM 1197 O O . LYS A 1 147 ? 4.973 -0.412 -16.436 1.00 95.12 147 LYS A O 1
ATOM 1202 N N . THR A 1 148 ? 4.357 -2.559 -16.119 1.00 95.50 148 THR A N 1
ATOM 1203 C CA . THR A 1 148 ? 5.230 -2.852 -14.986 1.00 95.50 148 THR A CA 1
ATOM 1204 C C . THR A 1 148 ? 5.899 -4.196 -15.236 1.00 95.50 148 THR A C 1
ATOM 1206 O O . THR A 1 148 ? 5.248 -5.135 -15.695 1.00 95.50 148 THR A O 1
ATOM 1209 N N . TRP A 1 149 ? 7.185 -4.291 -14.912 1.00 95.44 149 TRP A N 1
ATOM 1210 C CA . TRP A 1 149 ? 7.990 -5.500 -15.058 1.00 95.44 149 TRP A CA 1
ATOM 1211 C C . TRP A 1 149 ? 8.622 -5.867 -13.721 1.00 95.44 149 TRP A C 1
ATOM 1213 O O . TRP A 1 149 ? 8.844 -5.003 -12.873 1.00 95.44 149 TRP A O 1
ATOM 1223 N N . VAL A 1 150 ? 8.904 -7.154 -13.532 1.00 93.94 150 VAL A N 1
ATOM 1224 C CA . VAL A 1 150 ? 9.689 -7.618 -12.386 1.00 93.94 150 VAL A CA 1
ATOM 1225 C C . VAL A 1 150 ? 11.150 -7.320 -12.682 1.00 93.94 150 VAL A C 1
ATOM 1227 O O . VAL A 1 150 ? 11.701 -7.907 -13.609 1.00 93.94 150 VAL A O 1
ATOM 1230 N N . LEU A 1 151 ? 11.756 -6.415 -11.916 1.00 92.81 151 LEU A N 1
ATOM 1231 C CA . LEU A 1 151 ? 13.193 -6.170 -11.978 1.00 92.81 151 LEU A CA 1
ATOM 1232 C C . LEU A 1 151 ? 13.909 -7.309 -11.245 1.00 92.81 151 LEU A C 1
ATOM 1234 O O . LEU A 1 151 ? 13.873 -7.394 -10.020 1.00 92.81 151 LEU A O 1
ATOM 1238 N N . ASP A 1 152 ? 14.496 -8.213 -12.019 1.00 90.38 152 ASP A N 1
ATOM 1239 C CA . ASP A 1 152 ? 15.258 -9.360 -11.537 1.00 90.38 152 ASP A CA 1
ATOM 1240 C C . ASP A 1 152 ? 16.669 -9.281 -12.129 1.00 90.38 152 ASP A C 1
ATOM 1242 O O . ASP A 1 152 ? 16.797 -9.393 -13.351 1.00 90.38 152 ASP A O 1
ATOM 1246 N N . PRO A 1 153 ? 17.718 -9.083 -11.309 1.00 86.56 153 PRO A N 1
ATOM 1247 C CA . PRO A 1 153 ? 19.079 -8.870 -11.801 1.00 86.56 153 PRO A CA 1
ATOM 1248 C C . PRO A 1 153 ? 19.714 -10.143 -12.380 1.00 86.56 153 PRO A C 1
ATOM 1250 O O . PRO A 1 153 ? 20.830 -10.103 -12.896 1.00 86.56 153 PRO A O 1
ATOM 1253 N N . ARG A 1 154 ? 19.046 -11.301 -12.288 1.00 91.56 154 ARG A N 1
ATOM 1254 C CA . ARG A 1 154 ? 19.560 -12.542 -12.873 1.00 91.56 154 ARG A CA 1
ATOM 1255 C C . ARG A 1 154 ? 19.603 -12.425 -14.403 1.00 91.56 154 ARG A C 1
ATOM 1257 O O . ARG A 1 154 ? 18.599 -12.048 -15.009 1.00 91.56 154 ARG A O 1
ATOM 1264 N N . PRO A 1 155 ? 20.723 -12.799 -15.048 1.00 89.88 155 PRO A N 1
ATOM 1265 C CA . PRO A 1 155 ? 20.837 -12.717 -16.497 1.00 89.88 155 PRO A CA 1
ATOM 1266 C C . PRO A 1 155 ? 19.820 -13.643 -17.167 1.00 89.88 155 PRO A C 1
ATOM 1268 O O . PRO A 1 155 ? 19.652 -14.802 -16.773 1.00 89.88 155 PRO A O 1
ATOM 1271 N N . LEU A 1 156 ? 19.157 -13.136 -18.206 1.00 92.00 156 LEU A N 1
ATOM 1272 C CA . LEU A 1 156 ? 18.273 -13.945 -19.033 1.00 92.00 156 LEU A CA 1
ATOM 1273 C C . LEU A 1 156 ? 19.084 -14.867 -19.960 1.00 92.00 156 LEU A C 1
ATOM 1275 O O . LEU A 1 156 ? 20.204 -14.529 -20.354 1.00 92.00 156 LEU A O 1
ATOM 1279 N N . PRO A 1 157 ? 18.527 -16.025 -20.365 1.00 94.69 157 PRO A N 1
ATOM 1280 C CA . PRO A 1 157 ? 19.098 -16.814 -21.450 1.00 94.69 157 PRO A CA 1
ATOM 1281 C C . PRO A 1 157 ? 19.267 -15.971 -22.729 1.00 94.69 157 PRO A C 1
ATOM 1283 O O . PRO A 1 157 ? 18.399 -15.144 -23.008 1.00 94.69 157 PRO A O 1
ATOM 1286 N N . PRO A 1 158 ? 20.291 -16.220 -23.571 1.00 90.69 158 PRO A N 1
ATOM 1287 C CA . PRO A 1 158 ? 20.548 -15.414 -24.774 1.00 90.69 158 PRO A CA 1
ATOM 1288 C C . PRO A 1 158 ? 19.383 -15.328 -25.772 1.00 90.69 158 PRO A C 1
ATOM 1290 O O . PRO A 1 158 ? 19.328 -14.415 -26.588 1.00 90.69 158 PRO A O 1
ATOM 1293 N N . SER A 1 159 ? 18.463 -16.294 -25.734 1.00 94.44 159 SER A N 1
ATOM 1294 C CA . SER A 1 159 ? 17.276 -16.351 -26.591 1.00 94.44 159 SER A CA 1
ATOM 1295 C C . SER A 1 159 ? 16.032 -15.689 -25.985 1.00 94.44 159 SER A C 1
ATOM 1297 O O . SER A 1 159 ? 14.973 -15.725 -26.610 1.00 94.44 159 SER A O 1
ATOM 1299 N N . ALA A 1 160 ? 16.107 -15.163 -24.761 1.00 94.94 160 ALA A N 1
ATOM 1300 C CA . ALA A 1 160 ? 14.967 -14.625 -24.027 1.00 94.94 160 ALA A CA 1
ATOM 1301 C C . ALA A 1 160 ? 14.959 -13.090 -24.020 1.00 94.94 160 ALA A C 1
ATOM 1303 O O . ALA A 1 160 ? 15.998 -12.439 -24.074 1.00 94.94 160 ALA A O 1
ATOM 1304 N N . VAL A 1 161 ? 13.759 -12.516 -23.922 1.00 95.12 161 VAL A N 1
ATOM 1305 C CA . VAL A 1 161 ? 13.524 -11.071 -23.802 1.00 95.12 161 VAL A CA 1
ATOM 1306 C C . VAL A 1 161 ? 12.488 -10.804 -22.714 1.00 95.12 161 VAL A C 1
ATOM 1308 O O . VAL A 1 161 ? 11.656 -11.662 -22.416 1.00 95.12 161 VAL A O 1
ATOM 1311 N N . LEU A 1 162 ? 12.510 -9.598 -22.155 1.00 94.38 162 LEU A N 1
ATOM 1312 C CA . LEU A 1 162 ? 11.497 -9.077 -21.248 1.00 94.38 162 LEU A CA 1
ATOM 1313 C C . LEU A 1 162 ? 10.250 -8.689 -22.059 1.00 94.38 162 LEU A C 1
ATOM 1315 O O . LEU A 1 162 ? 10.313 -7.774 -22.888 1.00 94.38 162 LEU A O 1
ATOM 1319 N N . PRO A 1 163 ? 9.104 -9.364 -21.863 1.00 93.12 163 PRO A N 1
ATOM 1320 C CA . PRO A 1 163 ? 7.935 -9.163 -22.711 1.00 93.12 163 PRO A CA 1
ATOM 1321 C C . PRO A 1 163 ? 7.429 -7.718 -22.699 1.00 93.12 163 PRO A C 1
ATOM 1323 O O . PRO A 1 163 ? 7.133 -7.156 -21.646 1.00 93.12 163 PRO A O 1
ATOM 1326 N N . GLY A 1 164 ? 7.306 -7.115 -23.883 1.00 91.75 164 GLY A N 1
ATOM 1327 C CA . GLY A 1 164 ? 6.763 -5.765 -24.061 1.00 91.75 164 GLY A CA 1
ATOM 1328 C C . GLY A 1 164 ? 7.658 -4.619 -23.576 1.00 91.75 164 GLY A C 1
ATOM 1329 O O . GLY A 1 164 ? 7.263 -3.466 -23.737 1.00 91.75 164 GLY A O 1
ATOM 1330 N N . LEU A 1 165 ? 8.841 -4.900 -23.014 1.00 93.94 165 LEU A N 1
ATOM 1331 C CA . LEU A 1 165 ? 9.809 -3.868 -22.653 1.00 93.94 165 LEU A CA 1
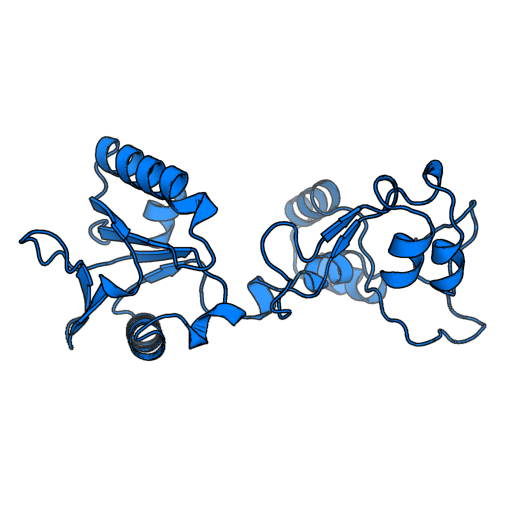ATOM 1332 C C . LEU A 1 165 ? 10.709 -3.566 -23.850 1.00 93.94 165 LEU A C 1
ATOM 1334 O O . LEU A 1 165 ? 11.431 -4.440 -24.338 1.00 93.94 165 LEU A O 1
ATOM 1338 N N . LEU A 1 166 ? 10.664 -2.320 -24.316 1.00 91.88 166 LEU A N 1
ATOM 1339 C CA . LEU A 1 166 ? 11.433 -1.861 -25.465 1.00 91.88 166 LEU A CA 1
ATOM 1340 C C . LEU A 1 166 ? 12.420 -0.771 -25.046 1.00 91.88 166 LEU A C 1
ATOM 1342 O O . LEU A 1 166 ? 12.060 0.174 -24.349 1.00 91.88 166 LEU A O 1
ATOM 1346 N N . HIS A 1 167 ? 13.647 -0.863 -25.545 1.00 89.31 167 HIS A N 1
ATOM 1347 C CA . HIS A 1 167 ? 14.639 0.203 -25.484 1.00 89.31 167 HIS A CA 1
ATOM 1348 C C . HIS A 1 167 ? 15.109 0.503 -26.907 1.00 89.31 167 HIS A C 1
ATOM 1350 O O . HIS A 1 167 ? 15.549 -0.399 -27.618 1.00 89.31 167 HIS A O 1
ATOM 1356 N N . ASN A 1 168 ? 14.959 1.752 -27.362 1.00 86.56 168 ASN A N 1
ATOM 1357 C CA . ASN A 1 168 ? 15.282 2.153 -28.737 1.00 86.56 168 ASN A CA 1
ATOM 1358 C C . ASN A 1 168 ? 14.639 1.253 -29.813 1.00 86.56 168 ASN A C 1
ATOM 1360 O O . ASN A 1 168 ? 15.278 0.837 -30.779 1.00 86.56 168 ASN A O 1
ATOM 1364 N N . ASN A 1 169 ? 13.351 0.939 -29.616 1.00 88.50 169 ASN A N 1
ATOM 1365 C CA . ASN A 1 169 ? 12.543 0.054 -30.466 1.00 88.50 169 ASN A CA 1
ATOM 1366 C C . ASN A 1 169 ? 13.091 -1.385 -30.597 1.00 88.50 169 ASN A C 1
ATOM 1368 O O . ASN A 1 169 ? 12.787 -2.090 -31.558 1.00 88.50 169 ASN A O 1
ATOM 1372 N N . ARG A 1 170 ? 13.907 -1.830 -29.633 1.00 90.69 170 ARG A N 1
ATOM 1373 C CA . ARG A 1 170 ? 14.431 -3.197 -29.530 1.00 90.69 170 ARG A CA 1
ATOM 1374 C C . ARG A 1 170 ? 13.948 -3.840 -28.239 1.00 90.69 170 ARG A C 1
ATOM 1376 O O . ARG A 1 170 ? 13.910 -3.181 -27.203 1.00 90.69 170 ARG A O 1
ATOM 1383 N N . ALA A 1 171 ? 13.587 -5.118 -28.307 1.00 94.00 171 ALA A N 1
ATOM 1384 C CA . ALA A 1 171 ? 13.214 -5.885 -27.125 1.00 94.00 171 ALA A CA 1
ATOM 1385 C C . ALA A 1 171 ? 14.403 -5.983 -26.162 1.00 94.00 171 ALA A C 1
ATOM 1387 O O . ALA A 1 171 ? 15.510 -6.309 -26.587 1.00 94.00 171 ALA A O 1
ATOM 1388 N N . VAL A 1 172 ? 14.175 -5.683 -24.885 1.00 94.00 172 VAL A N 1
ATOM 1389 C CA . VAL A 1 172 ? 15.219 -5.722 -23.854 1.00 94.00 172 VAL A CA 1
ATOM 1390 C C . VAL A 1 172 ? 15.418 -7.161 -23.388 1.00 94.00 172 VAL A C 1
ATOM 1392 O O . VAL A 1 172 ? 14.460 -7.808 -22.977 1.00 94.00 172 VAL A O 1
ATOM 1395 N N . SER A 1 173 ? 16.650 -7.663 -23.423 1.00 93.38 173 SER A N 1
ATOM 1396 C CA . SER A 1 173 ? 17.030 -8.968 -22.850 1.00 93.38 173 SER A CA 1
ATOM 1397 C C . SER A 1 173 ? 17.955 -8.849 -21.635 1.00 93.38 173 SER A C 1
ATOM 1399 O O . SER A 1 173 ? 18.303 -9.856 -21.030 1.00 93.38 173 SER A O 1
ATOM 1401 N N . ASP A 1 174 ? 18.381 -7.634 -21.298 1.00 91.50 174 ASP A N 1
ATOM 1402 C CA . ASP A 1 174 ? 19.349 -7.354 -20.242 1.00 91.50 174 ASP A CA 1
ATOM 1403 C C . ASP A 1 174 ? 19.088 -5.952 -19.667 1.00 91.50 174 ASP A C 1
ATOM 1405 O O . ASP A 1 174 ? 18.972 -4.973 -20.411 1.00 91.50 174 ASP A O 1
ATOM 1409 N N . TRP A 1 175 ? 18.977 -5.858 -18.341 1.00 91.31 175 TRP A N 1
ATOM 1410 C CA . TRP A 1 175 ? 18.737 -4.604 -17.626 1.00 91.31 175 TRP A CA 1
ATOM 1411 C C . TRP A 1 175 ? 19.885 -3.604 -17.783 1.00 91.31 175 TRP A C 1
ATOM 1413 O O . TRP A 1 175 ? 19.630 -2.397 -17.802 1.00 91.31 175 TRP A O 1
ATOM 1423 N N . SER A 1 176 ? 21.110 -4.081 -18.037 1.00 89.75 176 SER A N 1
ATOM 1424 C CA . SER A 1 176 ? 22.282 -3.229 -18.282 1.00 89.75 176 SER A CA 1
ATOM 1425 C C . SER A 1 176 ? 22.142 -2.339 -19.523 1.00 89.75 176 SER A C 1
ATOM 1427 O O . SER A 1 176 ? 22.849 -1.342 -19.698 1.00 89.75 176 SER A O 1
ATOM 1429 N N . TRP A 1 177 ? 21.191 -2.649 -20.408 1.00 89.88 177 TRP A N 1
ATOM 1430 C CA . TRP A 1 177 ? 20.874 -1.790 -21.547 1.00 89.88 177 TRP A CA 1
ATOM 1431 C C . TRP A 1 177 ? 20.163 -0.515 -21.093 1.00 89.88 177 TRP A C 1
ATOM 1433 O O . TRP A 1 177 ? 20.378 0.550 -21.670 1.00 89.88 177 TRP A O 1
ATOM 1443 N N . LEU A 1 178 ? 19.349 -0.608 -20.039 1.00 90.94 178 LEU A N 1
ATOM 1444 C CA . LEU A 1 178 ? 18.652 0.535 -19.457 1.00 90.94 178 LEU A CA 1
ATOM 1445 C C . LEU A 1 178 ? 19.570 1.377 -18.578 1.00 90.94 178 LEU A C 1
ATOM 1447 O O . LEU A 1 178 ? 19.356 2.583 -18.486 1.00 90.94 178 LEU A O 1
ATOM 1451 N N . GLU A 1 179 ? 20.611 0.793 -17.984 1.00 90.50 179 GLU A N 1
ATOM 1452 C CA . GLU A 1 179 ? 21.621 1.529 -17.216 1.00 90.50 179 GLU A CA 1
ATOM 1453 C C . GLU A 1 179 ? 22.220 2.683 -18.018 1.00 90.50 179 GLU A C 1
ATOM 1455 O O . GLU A 1 179 ? 22.415 3.764 -17.477 1.00 90.50 179 GLU A O 1
ATOM 1460 N N . LYS A 1 180 ? 22.489 2.485 -19.315 1.00 88.00 180 LYS A N 1
ATOM 1461 C CA . LYS A 1 180 ? 23.114 3.482 -20.208 1.00 88.00 180 LYS A CA 1
ATOM 1462 C C . LYS A 1 180 ? 22.112 4.400 -20.911 1.00 88.00 180 LYS A C 1
ATOM 1464 O O . LYS A 1 180 ? 22.527 5.242 -21.706 1.00 88.00 180 LYS A O 1
ATOM 1469 N N . ALA A 1 181 ? 20.818 4.243 -20.639 1.00 90.00 181 ALA A N 1
ATOM 1470 C CA . ALA A 1 181 ? 19.781 5.067 -21.239 1.00 90.00 181 ALA A CA 1
ATOM 1471 C C . ALA A 1 181 ? 19.946 6.539 -20.827 1.00 90.00 181 ALA A C 1
ATOM 1473 O O . ALA A 1 181 ? 20.161 6.855 -19.652 1.00 90.00 181 ALA A O 1
ATOM 1474 N N . SER A 1 182 ? 19.803 7.449 -21.791 1.00 89.44 182 SER A N 1
ATOM 1475 C CA . SER A 1 182 ? 19.756 8.885 -21.518 1.00 89.44 182 SER A CA 1
ATOM 1476 C C . SER A 1 182 ? 18.522 9.246 -20.685 1.00 89.44 182 SER A C 1
ATOM 1478 O O . SER A 1 182 ? 17.546 8.498 -20.635 1.00 89.44 182 SER A O 1
ATOM 1480 N N . GLN A 1 183 ? 18.512 10.438 -20.078 1.00 88.19 183 GLN A N 1
ATOM 1481 C CA . GLN A 1 183 ? 17.371 10.924 -19.284 1.00 88.19 183 GLN A CA 1
ATOM 1482 C C . GLN A 1 183 ? 16.029 10.855 -20.035 1.00 88.19 183 GLN A C 1
ATOM 1484 O O . GLN A 1 183 ? 15.010 10.525 -19.436 1.00 88.19 183 GLN A O 1
ATOM 1489 N N . LYS A 1 184 ? 16.027 11.109 -21.352 1.00 88.31 184 LYS A N 1
ATOM 1490 C CA . LYS A 1 184 ? 14.816 11.028 -22.189 1.00 88.31 184 LYS A CA 1
ATOM 1491 C C . LYS A 1 184 ? 14.354 9.592 -22.443 1.00 88.31 184 LYS A C 1
ATOM 1493 O O . LYS A 1 184 ? 13.171 9.370 -22.662 1.00 88.31 184 LYS A O 1
ATOM 1498 N N . GLU A 1 185 ? 15.270 8.629 -22.422 1.00 88.38 185 GLU A N 1
ATOM 1499 C CA . GLU A 1 185 ? 14.993 7.216 -22.712 1.00 88.38 185 GLU A CA 1
ATOM 1500 C C . GLU A 1 185 ? 14.616 6.416 -21.455 1.00 88.38 185 GLU A C 1
ATOM 1502 O O . GLU A 1 185 ? 14.111 5.300 -21.569 1.00 88.38 185 GLU A O 1
ATOM 1507 N N . ARG A 1 186 ? 14.839 6.974 -20.257 1.00 88.19 186 ARG A N 1
ATOM 1508 C CA . ARG A 1 186 ? 14.572 6.323 -18.964 1.00 88.19 186 ARG A CA 1
ATOM 1509 C C . ARG A 1 186 ? 13.416 6.950 -18.187 1.00 88.19 186 ARG A C 1
ATOM 1511 O O . ARG A 1 186 ? 13.518 7.266 -17.002 1.00 88.19 186 ARG A O 1
ATOM 1518 N N . GLN A 1 187 ? 12.268 7.094 -18.836 1.00 91.50 187 GLN A N 1
ATOM 1519 C CA . GLN A 1 187 ? 11.027 7.489 -18.162 1.00 91.50 187 GLN A CA 1
ATOM 1520 C C . GLN A 1 187 ? 10.394 6.314 -17.397 1.00 91.50 187 GLN A C 1
ATOM 1522 O O . GLN A 1 187 ? 9.235 5.964 -17.595 1.00 91.50 187 GLN A O 1
ATOM 1527 N N . TYR A 1 188 ? 11.185 5.703 -16.515 1.00 92.81 188 TYR A N 1
ATOM 1528 C CA . TYR A 1 188 ? 10.803 4.571 -15.681 1.00 92.81 188 TYR A CA 1
ATOM 1529 C C . TYR A 1 188 ? 10.811 4.955 -14.204 1.00 92.81 188 TYR A C 1
ATOM 1531 O O . TYR A 1 188 ? 11.516 5.874 -13.781 1.00 92.81 188 TYR A O 1
ATOM 1539 N N . VAL A 1 189 ? 10.035 4.210 -13.422 1.00 94.06 189 VAL A N 1
ATOM 1540 C CA . VAL A 1 189 ? 10.040 4.285 -11.963 1.00 94.06 189 VAL A CA 1
ATOM 1541 C C . VAL A 1 189 ? 10.427 2.917 -11.428 1.00 94.06 189 VAL A C 1
ATOM 1543 O O . VAL A 1 189 ? 9.709 1.944 -11.661 1.00 94.06 189 VAL A O 1
ATOM 1546 N N . VAL A 1 190 ? 11.538 2.844 -10.702 1.00 93.81 190 VAL A N 1
ATOM 1547 C CA . VAL A 1 190 ? 11.938 1.637 -9.977 1.00 93.81 190 VAL A CA 1
ATOM 1548 C C . VAL A 1 190 ? 11.386 1.737 -8.564 1.00 93.81 190 VAL A C 1
ATOM 1550 O O . VAL A 1 190 ? 11.531 2.762 -7.896 1.00 93.81 190 VAL A O 1
ATOM 1553 N N . LYS A 1 191 ? 10.696 0.683 -8.127 1.00 93.19 191 LYS A N 1
ATOM 1554 C CA . LYS A 1 191 ? 10.134 0.594 -6.781 1.00 93.19 191 LYS A CA 1
ATOM 1555 C C . LYS A 1 191 ? 10.649 -0.659 -6.101 1.00 93.19 191 LYS A C 1
ATOM 1557 O O . LYS A 1 191 ? 10.494 -1.752 -6.640 1.00 93.19 191 LYS A O 1
ATOM 1562 N N . VAL A 1 192 ? 11.185 -0.501 -4.897 1.00 90.62 192 VAL A N 1
ATOM 1563 C CA . VAL A 1 192 ? 11.549 -1.643 -4.053 1.00 90.62 192 VAL A CA 1
ATOM 1564 C C . VAL A 1 192 ? 10.295 -2.411 -3.616 1.00 90.62 192 VAL A C 1
ATOM 1566 O O . VAL A 1 192 ? 9.199 -1.836 -3.488 1.00 90.62 192 VAL A O 1
ATOM 1569 N N . SER A 1 193 ? 10.467 -3.715 -3.378 1.00 87.19 193 SER A N 1
ATOM 1570 C CA . SER A 1 193 ? 9.429 -4.606 -2.837 1.00 87.19 193 SER A CA 1
ATOM 1571 C C . SER A 1 193 ? 8.758 -3.982 -1.617 1.00 87.19 193 SER A C 1
ATOM 1573 O O . SER A 1 193 ? 9.413 -3.318 -0.818 1.00 87.19 193 SER A O 1
ATOM 1575 N N . GLY A 1 194 ? 7.451 -4.212 -1.472 1.00 83.94 194 GLY A N 1
ATOM 1576 C CA . GLY A 1 194 ? 6.666 -3.802 -0.303 1.00 83.94 194 GLY A CA 1
ATOM 1577 C C . GLY A 1 194 ? 7.180 -4.371 1.021 1.00 83.94 194 GLY A C 1
ATOM 1578 O O . GLY A 1 194 ?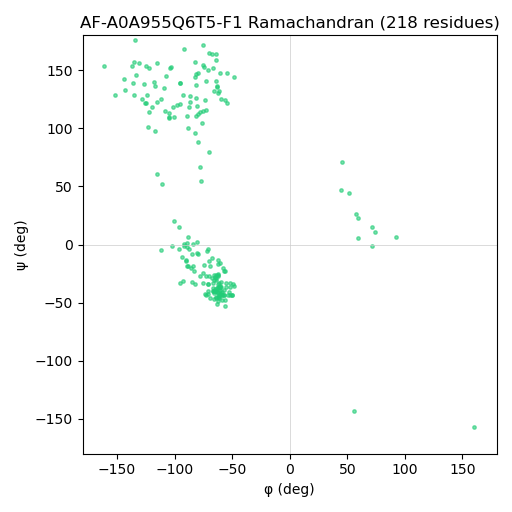 6.907 -3.811 2.073 1.00 83.94 194 GLY A O 1
ATOM 1579 N N . PHE A 1 195 ? 7.965 -5.448 0.967 1.00 82.12 195 PHE A N 1
ATOM 1580 C CA . PHE A 1 195 ? 8.583 -6.075 2.135 1.00 82.12 195 PHE A CA 1
ATOM 1581 C C . PHE A 1 195 ? 9.906 -5.440 2.560 1.00 82.12 195 PHE A C 1
ATOM 1583 O O . PHE A 1 195 ? 10.447 -5.811 3.601 1.00 82.12 195 PHE A O 1
ATOM 1590 N N . SER A 1 196 ? 10.446 -4.514 1.767 1.00 83.25 196 SER A N 1
ATOM 1591 C CA . SER A 1 196 ? 11.634 -3.760 2.152 1.00 83.25 196 SER A CA 1
ATOM 1592 C C . SER A 1 196 ? 11.288 -2.744 3.238 1.00 83.25 196 SER A C 1
ATOM 1594 O O . SER A 1 196 ? 10.280 -2.047 3.148 1.00 83.25 196 SER A O 1
ATOM 1596 N N . GLU A 1 197 ? 12.174 -2.566 4.214 1.00 79.75 197 GLU A N 1
ATOM 1597 C CA . GLU A 1 197 ? 12.104 -1.443 5.161 1.00 79.75 197 GLU A CA 1
ATOM 1598 C C . GLU A 1 197 ? 12.209 -0.075 4.467 1.00 79.75 197 GLU A C 1
ATOM 1600 O O . GLU A 1 197 ? 11.867 0.948 5.044 1.00 79.75 197 GLU A O 1
ATOM 1605 N N . GLN A 1 198 ? 12.657 -0.041 3.209 1.00 83.06 198 GLN A N 1
ATOM 1606 C CA . GLN A 1 198 ? 12.719 1.168 2.390 1.00 83.06 198 GLN A CA 1
ATOM 1607 C C . GLN A 1 198 ? 11.429 1.405 1.593 1.00 83.06 198 GLN A C 1
ATOM 1609 O O . GLN A 1 198 ? 11.325 2.394 0.876 1.00 83.06 198 GLN A O 1
ATOM 1614 N N . ALA A 1 199 ? 10.440 0.510 1.671 1.00 77.56 199 ALA A N 1
ATOM 1615 C CA . ALA A 1 199 ? 9.262 0.521 0.805 1.00 77.56 199 ALA A CA 1
ATOM 1616 C C . ALA A 1 199 ? 8.264 1.655 1.070 1.00 77.56 199 ALA A C 1
ATOM 1618 O O . ALA A 1 199 ? 7.272 1.753 0.338 1.00 77.56 199 ALA A O 1
ATOM 1619 N N . TRP A 1 200 ? 8.515 2.474 2.092 1.00 71.38 200 TRP A N 1
ATOM 1620 C CA . TRP A 1 200 ? 7.632 3.532 2.555 1.00 71.38 200 TRP A CA 1
ATOM 1621 C C . TRP A 1 200 ? 8.096 4.924 2.121 1.00 71.38 200 TRP A C 1
ATOM 1623 O O . TRP A 1 200 ? 9.283 5.200 1.912 1.00 71.38 200 TRP A O 1
ATOM 1633 N N . GLY A 1 201 ? 7.121 5.826 1.998 1.00 71.56 201 GLY A N 1
ATOM 1634 C CA . GLY A 1 201 ? 7.355 7.187 1.528 1.00 71.56 201 GLY A CA 1
ATOM 1635 C C . GLY A 1 201 ? 8.045 7.214 0.158 1.00 71.56 201 GLY A C 1
ATOM 1636 O O . GLY A 1 201 ? 7.787 6.380 -0.710 1.00 71.56 201 GLY A O 1
ATOM 1637 N N . SER A 1 202 ? 8.939 8.183 -0.037 1.00 72.12 202 SER A N 1
ATOM 1638 C CA . SER A 1 202 ? 9.746 8.325 -1.256 1.00 72.12 202 SER A CA 1
ATOM 1639 C C . SER A 1 202 ? 11.061 7.537 -1.230 1.00 72.12 202 SER A C 1
ATOM 1641 O O . SER A 1 202 ? 11.767 7.522 -2.233 1.00 72.12 202 SER A O 1
ATOM 1643 N N . ARG A 1 203 ? 11.409 6.874 -0.116 1.00 78.19 203 ARG A N 1
ATOM 1644 C CA . ARG A 1 203 ? 12.738 6.262 0.090 1.00 78.19 203 ARG A CA 1
ATOM 1645 C C . ARG A 1 203 ? 13.013 5.084 -0.842 1.00 78.19 203 ARG A C 1
ATOM 1647 O O . ARG A 1 203 ? 14.145 4.878 -1.254 1.00 78.19 203 ARG A O 1
ATOM 1654 N N . GLY A 1 204 ? 11.973 4.330 -1.180 1.00 82.94 204 GLY A N 1
ATOM 1655 C CA . GLY A 1 204 ? 12.050 3.134 -2.017 1.00 82.94 204 GLY A CA 1
ATOM 1656 C C . GLY A 1 204 ? 11.642 3.361 -3.467 1.00 82.94 204 GLY A C 1
ATOM 1657 O O . GLY A 1 204 ? 11.224 2.408 -4.130 1.00 82.94 204 GLY A O 1
ATOM 1658 N N . VAL A 1 205 ? 11.663 4.615 -3.930 1.00 90.12 205 VAL A N 1
ATOM 1659 C CA . VAL A 1 205 ? 11.219 5.009 -5.268 1.00 90.12 205 VAL A CA 1
ATOM 1660 C C . VAL A 1 205 ? 12.328 5.783 -5.969 1.00 90.12 205 VAL A C 1
ATOM 1662 O O . VAL A 1 205 ? 12.745 6.840 -5.509 1.00 90.12 205 VAL A O 1
ATOM 1665 N N . ALA A 1 206 ? 12.751 5.283 -7.123 1.00 92.31 206 ALA A N 1
ATOM 1666 C CA . ALA A 1 206 ? 13.719 5.937 -7.989 1.00 92.31 206 ALA A CA 1
ATOM 1667 C C . ALA A 1 206 ? 13.054 6.320 -9.315 1.00 92.31 206 ALA A C 1
ATOM 1669 O O . ALA A 1 206 ? 12.503 5.468 -10.017 1.00 92.31 206 ALA A O 1
ATOM 1670 N N . ILE A 1 207 ? 13.093 7.609 -9.655 1.00 93.56 207 ILE A N 1
ATOM 1671 C CA . ILE A 1 207 ? 12.533 8.150 -10.897 1.00 93.56 207 ILE A CA 1
ATOM 1672 C C . ILE A 1 207 ? 13.683 8.355 -11.881 1.00 93.56 207 ILE A C 1
ATOM 1674 O O . ILE A 1 207 ? 14.520 9.234 -11.693 1.00 93.56 207 ILE A O 1
ATOM 1678 N N . GLY A 1 208 ? 13.744 7.540 -12.935 1.00 92.50 208 GLY A N 1
ATOM 1679 C CA . GLY A 1 208 ? 14.932 7.458 -13.787 1.00 92.50 208 GLY A CA 1
ATOM 1680 C C . GLY A 1 208 ? 15.351 8.794 -14.403 1.00 92.50 208 GLY A C 1
ATOM 1681 O O . GLY A 1 208 ? 16.535 9.131 -14.406 1.00 92.50 208 GLY A O 1
ATOM 1682 N N . HIS A 1 209 ? 14.403 9.587 -14.900 1.00 92.06 209 HIS A N 1
ATOM 1683 C CA . HIS A 1 209 ? 14.703 10.866 -15.554 1.00 92.06 209 HIS A CA 1
ATOM 1684 C C . HIS A 1 209 ? 15.105 11.989 -14.584 1.00 92.06 209 HIS A C 1
ATOM 1686 O O . HIS A 1 209 ? 15.750 12.938 -15.026 1.00 92.06 209 HIS A O 1
ATOM 1692 N N . ASP A 1 210 ? 14.812 11.846 -13.288 1.00 93.62 210 ASP A N 1
ATOM 1693 C CA . ASP A 1 210 ? 15.196 12.807 -12.243 1.00 93.62 210 ASP A CA 1
ATOM 1694 C C . ASP A 1 210 ? 16.576 12.494 -11.642 1.00 93.62 210 ASP A C 1
ATOM 1696 O O . ASP A 1 210 ? 17.211 13.353 -11.029 1.00 93.62 210 ASP A O 1
ATOM 1700 N N . LEU A 1 211 ? 17.066 11.263 -11.818 1.00 93.25 211 LEU A N 1
ATOM 1701 C CA . LEU A 1 211 ? 18.359 10.831 -11.297 1.00 93.25 211 LEU A CA 1
ATOM 1702 C C . LEU A 1 211 ? 19.526 11.254 -12.197 1.00 93.25 211 LEU A C 1
ATOM 1704 O O . LEU A 1 211 ? 19.384 11.454 -13.408 1.00 93.25 211 LEU A O 1
ATOM 1708 N N . SER A 1 212 ? 20.721 11.326 -11.601 1.00 94.06 212 SER A N 1
ATOM 1709 C CA . SER A 1 212 ? 21.987 11.386 -12.338 1.00 94.06 212 SER A CA 1
ATOM 1710 C C . SER A 1 212 ? 22.245 10.061 -13.065 1.00 94.06 212 SER A C 1
ATOM 1712 O O . SER A 1 212 ? 21.602 9.044 -12.799 1.00 94.06 212 SER A O 1
ATOM 1714 N N . GLN A 1 213 ? 23.170 10.049 -14.027 1.00 93.88 213 GLN A N 1
ATOM 1715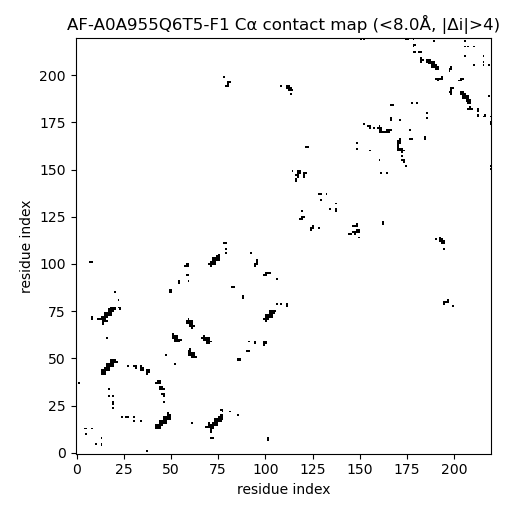 C CA . GLN A 1 213 ? 23.543 8.812 -14.718 1.00 93.88 213 GLN A CA 1
ATOM 1716 C C . GLN A 1 213 ? 24.077 7.756 -13.742 1.00 93.88 213 GLN A C 1
ATOM 1718 O O . GLN A 1 213 ? 23.669 6.604 -13.817 1.00 93.88 213 GLN A O 1
ATOM 1723 N N . GLN A 1 214 ? 24.930 8.176 -12.809 1.00 94.25 214 GLN A N 1
ATOM 1724 C CA . GLN A 1 214 ? 25.534 7.305 -11.807 1.00 94.25 214 GLN A CA 1
ATOM 1725 C C . GLN A 1 214 ? 24.483 6.684 -10.873 1.00 94.25 214 GLN A C 1
ATOM 1727 O O . GLN A 1 214 ? 24.425 5.467 -10.753 1.00 94.25 214 GLN A O 1
ATOM 1732 N N . HIS A 1 215 ? 23.597 7.489 -10.275 1.00 92.88 215 HIS A N 1
ATOM 1733 C CA . HIS A 1 215 ? 22.592 6.962 -9.341 1.00 92.88 215 HIS A CA 1
ATOM 1734 C C . HIS A 1 215 ? 21.579 6.032 -10.024 1.00 92.88 215 HIS A C 1
ATOM 1736 O O . HIS A 1 215 ? 21.070 5.106 -9.401 1.00 92.88 215 HIS A O 1
ATOM 1742 N N . TRP A 1 216 ? 21.275 6.260 -11.307 1.00 93.94 216 TRP A N 1
ATOM 1743 C CA . TRP A 1 216 ? 20.427 5.347 -12.076 1.00 93.94 216 TRP A CA 1
ATOM 1744 C C . TRP A 1 216 ? 21.084 3.977 -12.273 1.00 93.94 216 TRP A C 1
ATOM 1746 O O . TRP A 1 216 ? 20.409 2.963 -12.141 1.00 93.94 216 TRP A O 1
ATOM 1756 N N . GLN A 1 217 ? 22.392 3.947 -12.539 1.00 92.44 217 GLN A N 1
ATOM 1757 C CA . GLN A 1 217 ? 23.151 2.697 -12.650 1.00 92.44 217 GLN A CA 1
ATOM 1758 C C . GLN A 1 217 ? 23.209 1.945 -11.323 1.00 92.44 217 GLN A C 1
ATOM 1760 O O . GLN A 1 217 ? 23.081 0.735 -11.316 1.00 92.44 217 GLN A O 1
ATOM 1765 N N . GLU A 1 218 ? 23.345 2.656 -10.204 1.00 91.56 218 GLU A N 1
ATOM 1766 C CA . GLU A 1 218 ? 23.327 2.052 -8.863 1.00 91.56 218 GLU A CA 1
ATOM 1767 C C . GLU A 1 218 ? 21.940 1.512 -8.459 1.00 91.56 218 GLU A C 1
ATOM 1769 O O . GLU A 1 218 ? 21.836 0.720 -7.525 1.00 91.56 218 GLU A O 1
ATOM 1774 N N . THR A 1 219 ? 20.871 1.960 -9.129 1.00 90.06 219 THR A N 1
ATOM 1775 C CA . THR A 1 219 ? 19.484 1.559 -8.839 1.00 90.06 219 THR A CA 1
ATOM 1776 C C . THR A 1 219 ? 19.077 0.251 -9.530 1.00 90.06 219 THR A C 1
ATOM 1778 O O . THR A 1 219 ? 18.202 -0.449 -9.012 1.00 90.06 219 THR A O 1
ATOM 1781 N N . LEU A 1 220 ? 19.628 -0.030 -10.716 1.00 88.25 220 LEU A N 1
ATOM 1782 C CA . LEU A 1 220 ? 19.303 -1.207 -11.535 1.00 88.25 220 LEU A CA 1
ATOM 1783 C C . LEU A 1 220 ? 20.176 -2.409 -11.161 1.00 88.25 220 LEU A C 1
ATOM 1785 O O . LEU A 1 220 ? 19.622 -3.532 -11.211 1.00 88.25 220 LEU A O 1
#